Protein AF-A0A9X5XAF1-F1 (afdb_monomer)

Structure (mmCIF, N/CA/C/O backbone):
data_AF-A0A9X5XAF1-F1
#
_entry.id   AF-A0A9X5XAF1-F1
#
loop_
_atom_site.group_PDB
_atom_site.id
_atom_site.type_symbol
_atom_site.label_atom_id
_atom_site.label_alt_id
_atom_site.label_comp_id
_atom_site.label_asym_id
_atom_site.label_entity_id
_atom_site.label_seq_id
_atom_site.pdbx_PDB_ins_code
_atom_site.Cartn_x
_atom_site.Cartn_y
_atom_site.Cartn_z
_atom_site.occupancy
_atom_site.B_iso_or_equiv
_atom_site.auth_seq_id
_atom_site.auth_comp_id
_atom_site.auth_asym_id
_atom_site.auth_atom_id
_atom_site.pdbx_PDB_model_num
ATOM 1 N N . LEU A 1 1 ? 11.534 -0.651 24.940 1.00 58.69 1 LEU A N 1
ATOM 2 C CA . LEU A 1 1 ? 11.399 -0.506 23.472 1.00 58.69 1 LEU A CA 1
ATOM 3 C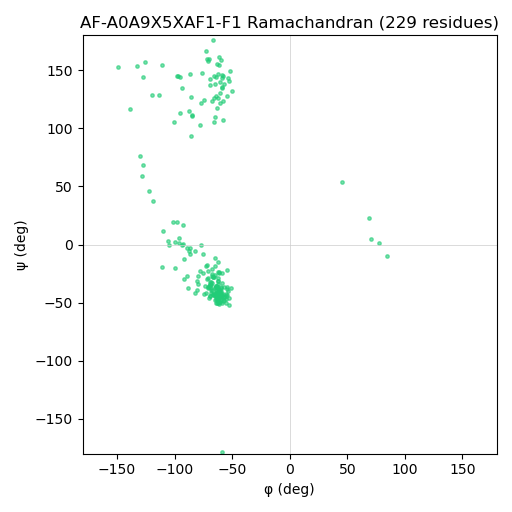 C . LEU A 1 1 ? 12.798 -0.331 22.899 1.00 58.69 1 LEU A C 1
ATOM 5 O O . LEU A 1 1 ? 13.450 0.646 23.244 1.00 58.69 1 LEU A O 1
ATOM 9 N N . LEU A 1 2 ? 13.297 -1.326 22.160 1.00 72.56 2 LEU A N 1
ATOM 10 C CA . LEU A 1 2 ? 14.705 -1.396 21.734 1.00 72.56 2 LEU A CA 1
ATOM 11 C C . LEU A 1 2 ? 15.028 -0.474 20.545 1.00 72.56 2 LEU A C 1
ATOM 13 O O . LEU A 1 2 ? 16.172 -0.055 20.400 1.00 72.56 2 LEU A O 1
ATOM 17 N N . ASP A 1 3 ? 14.034 -0.094 19.738 1.00 80.81 3 ASP A N 1
ATOM 18 C CA . ASP A 1 3 ? 14.229 0.808 18.600 1.00 80.81 3 ASP A CA 1
ATOM 19 C C . ASP A 1 3 ? 13.806 2.252 18.911 1.00 80.81 3 ASP A C 1
ATOM 21 O O . ASP A 1 3 ? 12.622 2.592 18.930 1.00 80.81 3 ASP A O 1
ATOM 25 N N . ARG A 1 4 ? 14.800 3.123 19.103 1.00 86.06 4 ARG A N 1
ATOM 26 C CA . ARG A 1 4 ? 14.624 4.562 19.365 1.00 86.06 4 ARG A CA 1
ATOM 27 C C . ARG A 1 4 ? 14.786 5.426 18.111 1.00 86.06 4 ARG A C 1
ATOM 29 O O . ARG A 1 4 ? 15.065 6.614 18.239 1.00 86.06 4 ARG A O 1
ATOM 36 N N . SER A 1 5 ? 14.664 4.840 16.917 1.00 90.19 5 SER A N 1
ATOM 37 C CA . SER A 1 5 ? 14.803 5.602 15.677 1.00 90.19 5 SER A CA 1
ATOM 38 C C . SER A 1 5 ? 13.764 6.717 15.567 1.00 90.19 5 SER A C 1
ATOM 40 O O . SER A 1 5 ? 12.593 6.533 15.921 1.00 90.19 5 SER A O 1
ATOM 42 N N . THR A 1 6 ? 14.200 7.873 15.070 1.00 91.44 6 THR A N 1
ATOM 43 C CA . THR A 1 6 ? 13.305 8.946 14.621 1.00 91.44 6 THR A CA 1
ATOM 44 C C . THR A 1 6 ? 12.636 8.568 13.296 1.00 91.44 6 THR A C 1
ATOM 46 O O . THR A 1 6 ? 13.076 7.633 12.623 1.00 91.44 6 THR A O 1
ATOM 49 N N . PHE A 1 7 ? 11.599 9.310 12.898 1.00 91.31 7 PHE A N 1
ATOM 50 C CA . PHE A 1 7 ? 10.921 9.129 11.609 1.00 91.31 7 PHE A CA 1
ATOM 51 C C . PHE A 1 7 ? 11.906 9.149 10.427 1.00 91.31 7 PHE A C 1
ATOM 53 O O . PHE A 1 7 ? 11.991 8.179 9.678 1.00 91.31 7 PHE A O 1
ATOM 60 N N . THR A 1 8 ? 12.744 10.185 10.337 1.00 91.56 8 THR A N 1
ATOM 61 C CA . THR A 1 8 ? 13.798 10.317 9.316 1.00 91.56 8 THR A CA 1
ATOM 62 C C . THR A 1 8 ? 14.782 9.147 9.327 1.00 91.56 8 THR A C 1
ATOM 64 O O . THR A 1 8 ? 15.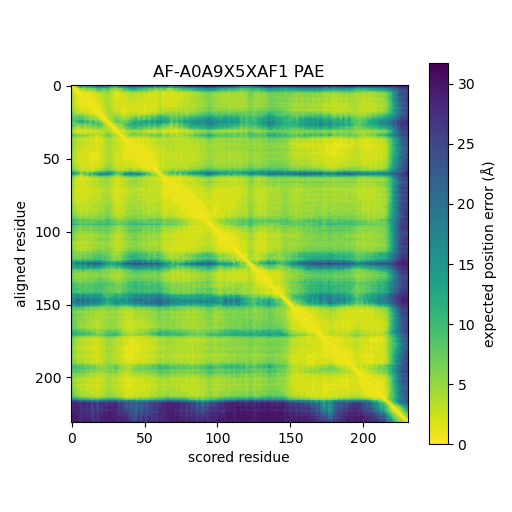096 8.584 8.281 1.00 91.56 8 THR A O 1
ATOM 67 N N . GLN A 1 9 ? 15.254 8.728 10.507 1.00 91.81 9 GLN A N 1
ATOM 68 C CA . GLN A 1 9 ? 16.164 7.582 10.613 1.00 91.81 9 GLN A CA 1
ATOM 69 C C . GLN A 1 9 ? 15.497 6.283 10.150 1.00 91.81 9 GLN A C 1
ATOM 71 O O . GLN A 1 9 ? 16.156 5.434 9.551 1.00 91.81 9 GLN A O 1
ATOM 76 N N . ASN A 1 10 ? 14.205 6.107 10.430 1.00 92.38 10 ASN A N 1
ATOM 77 C CA . ASN A 1 10 ? 13.448 4.949 9.978 1.00 92.38 10 ASN A CA 1
ATOM 78 C C . ASN A 1 10 ? 13.241 4.968 8.458 1.00 92.38 10 ASN A C 1
ATOM 80 O O . ASN A 1 10 ? 13.530 3.955 7.828 1.00 92.38 10 ASN A O 1
ATOM 84 N N . LEU A 1 11 ? 12.873 6.108 7.863 1.00 90.94 11 LEU A N 1
ATOM 85 C CA . LEU A 1 11 ? 12.793 6.257 6.405 1.00 90.94 11 LEU A CA 1
ATOM 86 C C . LEU A 1 11 ? 14.125 5.948 5.718 1.00 90.94 11 LEU A C 1
ATOM 88 O O . LEU A 1 11 ? 14.150 5.167 4.772 1.00 90.94 11 LEU A O 1
ATOM 92 N N . GLY A 1 12 ? 15.245 6.454 6.243 1.00 92.00 12 GLY A N 1
ATOM 93 C CA . GLY A 1 12 ? 16.573 6.119 5.721 1.00 92.00 12 GLY A CA 1
ATOM 94 C C . GLY A 1 12 ? 16.883 4.617 5.795 1.00 92.00 12 GLY A C 1
ATOM 95 O O . GLY A 1 12 ? 17.450 4.048 4.863 1.00 92.00 12 GLY A O 1
ATOM 96 N N . ARG A 1 13 ? 16.458 3.926 6.864 1.00 91.88 13 ARG A N 1
ATOM 97 C CA . ARG A 1 13 ? 16.586 2.458 6.968 1.00 91.88 13 ARG A CA 1
ATOM 98 C C . ARG A 1 13 ? 15.684 1.719 5.978 1.00 91.88 13 ARG A C 1
ATOM 100 O O . ARG A 1 13 ? 16.100 0.686 5.460 1.00 91.88 13 ARG A O 1
ATOM 107 N N . VAL A 1 14 ? 14.473 2.217 5.731 1.00 91.88 14 VAL A N 1
ATOM 108 C CA . VAL A 1 14 ? 13.554 1.662 4.728 1.00 91.88 14 VAL A CA 1
ATOM 109 C C . VAL A 1 14 ? 14.145 1.828 3.332 1.00 91.88 14 VAL A C 1
ATOM 111 O O . VAL A 1 14 ? 14.249 0.842 2.608 1.00 91.88 14 VAL A O 1
ATOM 114 N N . ALA A 1 15 ? 14.642 3.023 3.001 1.00 93.44 15 ALA A N 1
ATOM 115 C CA . ALA A 1 15 ? 15.358 3.290 1.758 1.00 93.44 15 ALA A CA 1
ATOM 116 C C . ALA A 1 15 ? 16.546 2.335 1.592 1.00 93.44 15 ALA A C 1
ATOM 118 O O . ALA A 1 15 ? 16.698 1.712 0.547 1.00 93.44 15 ALA A O 1
ATOM 119 N N . ALA A 1 16 ? 17.357 2.142 2.638 1.00 93.19 16 ALA A N 1
ATOM 120 C CA . ALA A 1 16 ? 18.504 1.233 2.621 1.00 93.19 16 ALA A CA 1
ATOM 121 C C . ALA A 1 16 ? 18.129 -0.243 2.374 1.00 93.19 16 ALA A C 1
ATOM 123 O O . ALA A 1 16 ? 18.954 -0.996 1.865 1.00 93.19 16 ALA A O 1
ATOM 124 N N . ARG A 1 17 ? 16.897 -0.658 2.691 1.00 93.06 17 ARG A N 1
ATOM 125 C CA . ARG A 1 17 ? 16.425 -2.050 2.589 1.00 93.06 17 ARG A CA 1
ATOM 126 C C . ARG A 1 17 ? 15.400 -2.272 1.479 1.00 93.06 17 ARG A C 1
ATOM 128 O O . ARG A 1 17 ? 14.762 -3.317 1.461 1.00 93.06 17 ARG A O 1
ATOM 135 N N . ILE A 1 18 ? 15.215 -1.309 0.583 1.00 93.81 18 ILE A N 1
ATOM 136 C CA . ILE A 1 18 ? 14.139 -1.326 -0.416 1.00 93.81 18 ILE A CA 1
ATOM 137 C C . ILE A 1 18 ? 14.215 -2.521 -1.389 1.00 93.81 18 ILE A C 1
ATOM 139 O O . ILE A 1 18 ? 13.195 -2.942 -1.924 1.00 93.81 18 ILE A O 1
ATOM 143 N N . ASP A 1 19 ? 15.400 -3.103 -1.566 1.00 93.62 19 ASP A N 1
ATOM 144 C CA . ASP A 1 19 ? 15.716 -4.293 -2.369 1.00 93.62 19 ASP A CA 1
ATOM 145 C C . ASP A 1 19 ? 15.963 -5.562 -1.539 1.00 93.62 19 ASP A C 1
ATOM 147 O O . ASP A 1 19 ? 16.235 -6.629 -2.089 1.00 93.62 19 ASP A O 1
ATOM 151 N N . ALA A 1 20 ? 15.877 -5.471 -0.212 1.00 90.69 20 ALA A N 1
ATOM 152 C CA . ALA A 1 20 ? 15.976 -6.642 0.645 1.00 90.69 20 ALA A CA 1
ATOM 153 C C . ALA A 1 20 ? 14.719 -7.522 0.498 1.00 90.69 20 ALA A C 1
ATOM 155 O O . ALA A 1 20 ? 13.645 -7.021 0.153 1.00 90.69 20 ALA A O 1
ATOM 156 N N . PRO A 1 21 ? 14.790 -8.819 0.837 1.00 83.50 21 PRO A N 1
ATOM 157 C CA . PRO A 1 21 ? 13.592 -9.641 0.958 1.00 83.50 21 PRO A CA 1
ATOM 158 C C . PRO A 1 21 ? 12.540 -8.993 1.883 1.00 83.50 21 PRO A C 1
ATOM 160 O O . PRO A 1 21 ? 12.901 -8.259 2.819 1.00 83.50 21 PRO A O 1
ATOM 163 N N . PRO A 1 22 ? 11.237 -9.236 1.642 1.00 76.38 22 PRO A N 1
ATOM 164 C CA . PRO A 1 22 ? 10.196 -8.802 2.563 1.00 76.38 22 PRO A CA 1
ATOM 165 C C . PRO A 1 22 ? 10.420 -9.431 3.948 1.00 76.38 22 PRO A C 1
ATOM 167 O O . PRO A 1 22 ? 10.920 -10.558 4.031 1.00 76.38 22 PRO A O 1
ATOM 170 N N . PRO A 1 23 ? 10.092 -8.711 5.037 1.00 74.25 23 PRO A N 1
ATOM 171 C CA . PRO A 1 23 ? 10.180 -9.280 6.374 1.00 74.25 23 PRO A CA 1
ATOM 172 C C . PRO A 1 23 ? 9.230 -10.486 6.514 1.00 74.25 23 PRO A C 1
ATOM 174 O O . PRO A 1 23 ? 8.221 -10.554 5.801 1.00 74.25 23 PRO A O 1
ATOM 177 N N . PRO A 1 24 ? 9.527 -11.434 7.419 1.00 75.06 24 PRO A N 1
ATOM 178 C CA . PRO A 1 24 ? 8.612 -12.521 7.754 1.00 75.06 24 PRO A CA 1
ATOM 179 C C . PRO A 1 24 ? 7.227 -11.997 8.160 1.00 75.06 24 PRO A C 1
ATOM 181 O O . PRO A 1 24 ? 7.107 -10.971 8.825 1.00 75.06 24 PRO A O 1
ATOM 184 N N . VAL A 1 25 ? 6.168 -12.711 7.770 1.00 69.56 25 VAL A N 1
ATOM 185 C CA . VAL A 1 25 ? 4.765 -12.301 8.003 1.00 69.56 25 VAL A CA 1
ATOM 186 C C . VAL A 1 25 ? 4.409 -12.257 9.495 1.00 69.56 25 VAL A C 1
ATOM 188 O O . VAL A 1 25 ? 3.502 -11.537 9.907 1.00 69.56 25 VAL A O 1
ATOM 191 N N . ASP A 1 26 ? 5.107 -13.044 10.305 1.00 70.75 26 ASP A N 1
ATOM 192 C CA . ASP A 1 26 ? 4.954 -13.151 11.751 1.00 70.75 26 ASP A CA 1
ATOM 193 C C . ASP A 1 26 ? 5.797 -12.132 12.534 1.00 70.75 26 ASP A C 1
ATOM 195 O O . ASP A 1 26 ? 5.640 -12.025 13.753 1.00 70.75 26 ASP A O 1
ATOM 199 N N . GLU A 1 27 ? 6.645 -11.350 11.858 1.00 71.56 27 GLU A N 1
ATOM 200 C CA . GLU A 1 27 ? 7.424 -10.295 12.495 1.00 71.56 27 GLU A CA 1
ATOM 201 C C . GLU A 1 27 ? 6.617 -8.982 12.540 1.00 71.56 27 GLU A C 1
ATOM 203 O O . GLU A 1 27 ? 6.304 -8.399 11.499 1.00 71.56 27 GLU A O 1
ATOM 208 N N . PRO A 1 28 ? 6.254 -8.478 13.734 1.00 69.81 28 PRO A N 1
ATOM 209 C CA . PRO A 1 28 ? 5.543 -7.212 13.846 1.00 69.81 28 PRO A CA 1
ATOM 210 C C . PRO A 1 28 ? 6.433 -6.036 13.419 1.00 69.81 28 PRO A C 1
ATOM 212 O O . PRO A 1 28 ? 7.495 -5.798 13.997 1.00 69.81 28 PRO A O 1
ATOM 215 N N . ASP A 1 29 ? 5.963 -5.250 12.446 1.00 76.69 29 ASP A N 1
ATOM 216 C CA . ASP A 1 29 ? 6.634 -4.020 12.024 1.00 76.69 29 ASP A CA 1
ATOM 217 C C . ASP A 1 29 ? 6.351 -2.881 13.016 1.00 76.69 29 ASP A C 1
ATOM 219 O O . ASP A 1 29 ? 5.277 -2.274 13.044 1.00 76.69 29 ASP A O 1
ATOM 223 N N . PHE A 1 30 ? 7.344 -2.591 13.855 1.00 80.69 30 PHE A N 1
ATOM 224 C CA . PHE A 1 30 ? 7.326 -1.456 14.778 1.00 80.69 30 PHE A CA 1
ATOM 225 C C . PHE A 1 30 ? 7.986 -0.201 14.190 1.00 80.69 30 PHE A C 1
ATOM 227 O O . PHE A 1 30 ? 8.370 0.691 14.951 1.00 80.69 30 PHE A O 1
ATOM 234 N N . GLY A 1 31 ? 8.179 -0.136 12.871 1.00 87.44 31 GLY A N 1
ATOM 235 C CA . GLY A 1 31 ? 8.689 1.025 12.153 1.00 87.44 31 GLY A CA 1
ATOM 236 C C . GLY A 1 31 ? 7.739 2.222 12.181 1.00 87.44 31 GLY A C 1
ATOM 237 O O . GLY A 1 31 ? 6.643 2.171 12.731 1.00 87.44 31 GLY A O 1
ATOM 238 N N . TRP A 1 32 ? 8.179 3.344 11.615 1.00 91.31 32 TRP A N 1
ATOM 239 C CA . TRP A 1 32 ? 7.319 4.521 11.487 1.00 91.31 32 TRP A CA 1
ATOM 240 C C . TRP A 1 32 ? 6.404 4.414 10.274 1.00 91.31 32 TRP A C 1
ATOM 242 O O . TRP A 1 32 ? 5.222 4.723 10.371 1.00 91.31 32 TRP A O 1
ATOM 252 N N . VAL A 1 33 ? 6.943 3.934 9.157 1.00 88.00 33 VAL A N 1
ATOM 253 C CA . VAL A 1 33 ? 6.191 3.680 7.929 1.00 88.00 33 VAL A CA 1
ATOM 254 C C . VAL A 1 33 ? 6.097 2.183 7.679 1.00 88.00 33 VAL A C 1
ATOM 256 O O . VAL A 1 33 ? 6.984 1.436 8.090 1.00 88.00 33 VAL A O 1
ATOM 259 N N . PHE A 1 34 ? 5.060 1.756 6.955 1.00 80.75 34 PHE A N 1
ATOM 260 C CA . PHE A 1 34 ? 5.076 0.438 6.327 1.00 80.75 34 PHE A CA 1
ATOM 261 C C . PHE A 1 34 ? 6.290 0.385 5.405 1.00 80.75 34 PHE A C 1
ATOM 263 O O . PHE A 1 34 ? 6.438 1.269 4.566 1.00 80.75 34 PHE A O 1
ATOM 270 N N . ALA A 1 35 ? 7.184 -0.582 5.590 1.00 82.19 35 ALA A N 1
ATOM 271 C CA . ALA A 1 35 ? 8.447 -0.626 4.865 1.00 82.19 35 ALA A CA 1
ATOM 272 C C . ALA A 1 35 ? 8.279 -1.324 3.496 1.00 82.19 35 ALA A C 1
ATOM 274 O O . ALA A 1 35 ? 8.417 -2.552 3.451 1.00 82.19 35 ALA A O 1
ATOM 275 N N . PRO A 1 36 ? 8.021 -0.606 2.376 1.00 85.44 36 PRO A N 1
ATOM 276 C CA . PRO A 1 36 ? 7.860 -1.240 1.072 1.00 85.44 36 PRO A CA 1
ATOM 277 C C . PRO A 1 36 ? 9.115 -2.012 0.658 1.00 85.44 36 PRO A C 1
ATOM 279 O O . PRO A 1 36 ? 10.226 -1.749 1.134 1.00 85.44 36 PRO A O 1
ATOM 282 N N . ARG A 1 37 ? 8.925 -2.962 -0.258 1.00 90.88 37 ARG A N 1
ATOM 283 C CA . ARG A 1 37 ? 9.991 -3.631 -1.006 1.00 90.88 37 ARG A CA 1
ATOM 284 C C . ARG A 1 37 ? 9.695 -3.551 -2.487 1.00 90.88 37 ARG A C 1
ATOM 286 O O . ARG A 1 37 ? 8.536 -3.651 -2.891 1.00 90.88 37 ARG A O 1
ATOM 293 N N . MET A 1 38 ? 10.746 -3.397 -3.278 1.00 94.38 38 MET A N 1
ATOM 294 C CA . MET A 1 38 ? 10.642 -3.522 -4.722 1.00 94.38 38 MET A CA 1
ATOM 295 C C . MET A 1 38 ? 10.377 -4.982 -5.086 1.00 94.38 38 MET A C 1
ATOM 297 O O . MET A 1 38 ? 10.913 -5.888 -4.439 1.00 94.38 38 MET A O 1
ATOM 301 N N . PRO A 1 39 ? 9.546 -5.237 -6.108 1.00 94.31 39 PRO A N 1
ATOM 302 C CA . PRO A 1 39 ? 9.369 -6.588 -6.601 1.00 94.31 39 PRO A CA 1
ATOM 303 C C . PRO A 1 39 ? 10.681 -7.133 -7.172 1.00 94.31 39 PRO A C 1
ATOM 305 O O . PRO A 1 39 ? 11.515 -6.380 -7.669 1.00 94.31 39 PRO A O 1
ATOM 308 N N . ALA A 1 40 ? 10.828 -8.458 -7.186 1.00 93.69 40 ALA A N 1
ATOM 309 C CA . ALA A 1 40 ? 12.029 -9.124 -7.698 1.00 93.69 40 ALA A CA 1
ATOM 310 C C . ALA A 1 40 ? 12.303 -8.872 -9.197 1.00 93.69 40 ALA A C 1
ATOM 312 O O . ALA A 1 40 ? 13.398 -9.150 -9.670 1.00 93.69 40 ALA A O 1
ATOM 313 N N . TRP A 1 41 ? 11.317 -8.363 -9.942 1.00 96.00 41 TRP A N 1
ATOM 314 C CA . TRP A 1 41 ? 11.451 -7.960 -11.344 1.00 96.00 41 TRP A CA 1
ATOM 315 C C . TRP A 1 41 ? 11.718 -6.462 -11.527 1.00 96.00 41 TRP A C 1
ATOM 317 O O . TRP A 1 41 ? 11.719 -5.993 -12.659 1.00 96.00 41 TRP A O 1
ATOM 327 N N . ALA A 1 42 ? 11.910 -5.686 -10.459 1.00 97.38 42 ALA A N 1
ATOM 328 C CA . ALA A 1 42 ? 12.379 -4.312 -10.592 1.00 97.38 42 ALA A CA 1
ATOM 329 C C . ALA A 1 42 ? 13.840 -4.296 -11.057 1.00 97.38 42 ALA A C 1
ATOM 331 O O . ALA A 1 42 ? 14.670 -5.057 -10.556 1.00 97.38 42 ALA A O 1
ATOM 332 N N . THR A 1 43 ? 14.171 -3.411 -11.994 1.00 97.69 43 THR A N 1
ATOM 333 C CA . THR A 1 43 ? 15.564 -3.233 -12.420 1.00 97.69 43 THR A CA 1
ATOM 334 C C . THR A 1 43 ? 16.390 -2.530 -11.336 1.00 97.69 43 THR A C 1
ATOM 336 O O . THR A 1 43 ? 15.834 -1.821 -10.489 1.00 97.69 43 THR A O 1
ATOM 339 N N . PRO A 1 44 ? 17.731 -2.651 -11.370 1.00 97.25 44 PRO A N 1
ATOM 340 C CA . PRO A 1 44 ? 18.607 -1.890 -10.480 1.00 97.25 44 PRO A CA 1
ATOM 341 C C . PRO A 1 44 ? 18.376 -0.373 -10.550 1.00 97.25 44 PRO A C 1
ATOM 343 O O . PRO A 1 44 ? 18.409 0.292 -9.517 1.00 97.25 44 PRO A O 1
ATOM 346 N N . ASP A 1 45 ? 18.077 0.160 -11.738 1.00 96.75 45 ASP A N 1
ATOM 347 C CA . ASP A 1 45 ? 17.804 1.587 -11.935 1.00 96.75 45 ASP A CA 1
ATOM 348 C C . ASP A 1 45 ? 16.488 2.008 -11.262 1.00 96.75 45 ASP A C 1
ATOM 350 O O . ASP A 1 45 ? 16.446 3.034 -10.582 1.00 96.75 45 ASP A O 1
ATOM 354 N N . ALA A 1 46 ? 15.430 1.192 -11.357 1.00 97.06 46 ALA A N 1
ATOM 355 C CA . ALA A 1 46 ? 14.176 1.444 -10.642 1.00 97.06 46 ALA A CA 1
ATOM 356 C C . ALA A 1 46 ? 14.361 1.391 -9.121 1.00 97.06 46 ALA A C 1
ATOM 358 O O . ALA A 1 46 ? 13.852 2.246 -8.395 1.00 97.06 46 ALA A O 1
ATOM 359 N N . VAL A 1 47 ? 15.119 0.406 -8.630 1.00 97.12 47 VAL A N 1
ATOM 360 C CA . VAL A 1 47 ? 15.478 0.292 -7.211 1.00 97.12 47 VAL A CA 1
ATOM 361 C C . VAL A 1 47 ? 16.245 1.533 -6.749 1.00 97.12 47 VAL A C 1
ATOM 363 O O . VAL A 1 47 ? 15.926 2.091 -5.698 1.00 97.12 47 VAL A O 1
ATOM 366 N N . ALA A 1 48 ? 17.236 1.985 -7.522 1.00 97.00 48 ALA A N 1
ATOM 367 C CA . ALA A 1 48 ? 18.018 3.177 -7.213 1.00 97.00 48 ALA A CA 1
ATOM 368 C C . ALA A 1 48 ? 17.151 4.445 -7.206 1.00 97.00 48 ALA A C 1
ATOM 370 O O . ALA A 1 48 ? 17.273 5.251 -6.285 1.00 97.00 48 ALA A O 1
ATOM 371 N N . ALA A 1 49 ? 16.232 4.588 -8.165 1.00 96.19 49 ALA A N 1
ATOM 372 C CA . ALA A 1 49 ? 15.305 5.715 -8.233 1.00 96.19 49 ALA A CA 1
ATOM 373 C C . ALA A 1 49 ? 14.375 5.771 -7.011 1.00 96.19 49 ALA A C 1
ATOM 375 O O . ALA A 1 49 ? 14.265 6.809 -6.361 1.00 96.19 49 ALA A O 1
ATOM 376 N N . VAL A 1 50 ? 13.753 4.648 -6.633 1.00 94.62 50 VAL A N 1
ATOM 377 C CA . VAL A 1 50 ? 12.890 4.592 -5.439 1.00 94.62 50 VAL A CA 1
ATOM 378 C C . VAL A 1 50 ? 13.699 4.828 -4.162 1.00 94.62 50 VAL A C 1
ATOM 380 O O . VAL A 1 50 ? 13.237 5.519 -3.254 1.00 94.62 50 VAL A O 1
ATOM 383 N N . ARG A 1 51 ? 14.930 4.308 -4.088 1.00 95.56 51 ARG A N 1
ATOM 384 C CA . ARG A 1 51 ? 15.841 4.562 -2.966 1.00 95.56 51 ARG A CA 1
ATOM 385 C C . ARG A 1 51 ? 16.172 6.046 -2.826 1.00 95.56 51 ARG A C 1
ATOM 387 O O . ARG A 1 51 ? 16.167 6.542 -1.700 1.00 95.56 51 ARG A O 1
ATOM 394 N N . ALA A 1 52 ? 16.444 6.733 -3.935 1.00 94.31 52 ALA A N 1
ATOM 395 C CA . ALA A 1 52 ? 16.688 8.172 -3.949 1.00 94.31 52 ALA A CA 1
ATOM 396 C C . ALA A 1 52 ? 15.450 8.929 -3.451 1.00 94.31 52 ALA A C 1
ATOM 398 O O . ALA A 1 52 ? 15.552 9.628 -2.453 1.00 94.31 52 ALA A O 1
ATOM 399 N N . LEU A 1 53 ? 14.264 8.652 -4.007 1.00 92.81 53 LEU A N 1
ATOM 400 C CA . LEU A 1 53 ? 13.007 9.283 -3.577 1.00 92.81 53 LEU A CA 1
ATOM 401 C C . LEU A 1 53 ? 12.722 9.105 -2.078 1.00 92.81 53 LEU A C 1
ATOM 403 O O . LEU A 1 53 ? 12.303 10.045 -1.410 1.00 92.81 53 LEU A O 1
ATOM 407 N N . LEU A 1 54 ? 12.954 7.910 -1.526 1.00 90.81 54 LEU A N 1
ATOM 408 C CA . LEU A 1 54 ? 12.788 7.664 -0.090 1.00 90.81 54 LEU A CA 1
ATOM 409 C C . LEU A 1 54 ? 13.844 8.388 0.756 1.00 90.81 54 LEU A C 1
ATOM 411 O O . LEU A 1 54 ? 13.550 8.797 1.878 1.00 90.81 54 LEU A O 1
ATOM 415 N N . THR A 1 55 ? 15.066 8.526 0.239 1.00 92.00 55 THR A N 1
ATOM 416 C CA . THR A 1 55 ? 16.151 9.254 0.912 1.00 92.00 55 THR A CA 1
ATOM 417 C C . THR A 1 55 ? 15.860 10.752 0.926 1.00 92.00 55 THR A C 1
ATOM 419 O O . THR A 1 55 ? 15.925 11.360 1.992 1.00 92.00 55 THR A O 1
ATOM 422 N N . ASP A 1 56 ? 15.437 11.305 -0.208 1.00 91.69 56 ASP A N 1
ATOM 423 C CA . ASP A 1 56 ? 15.048 12.707 -0.357 1.00 91.69 56 ASP A CA 1
ATOM 424 C C . ASP A 1 56 ? 13.830 13.020 0.522 1.00 91.69 56 ASP A C 1
ATOM 426 O O . ASP A 1 56 ? 13.820 13.995 1.270 1.00 91.69 56 ASP A O 1
ATOM 430 N N . ALA A 1 57 ? 12.831 12.130 0.552 1.00 88.75 57 ALA A N 1
ATOM 431 C CA . ALA A 1 57 ? 11.687 12.259 1.452 1.00 88.75 57 ALA A CA 1
ATOM 432 C C . ALA A 1 57 ? 12.090 12.209 2.936 1.00 88.75 57 ALA A C 1
ATOM 434 O O . ALA A 1 57 ? 11.455 12.859 3.766 1.00 88.75 57 ALA A O 1
ATOM 435 N N . ALA A 1 58 ? 13.142 11.468 3.296 1.00 87.31 58 ALA A N 1
ATOM 436 C CA . ALA A 1 58 ? 13.646 11.445 4.666 1.00 87.31 58 ALA A CA 1
ATOM 437 C C . ALA A 1 58 ? 14.293 12.782 5.068 1.00 87.31 58 ALA A C 1
ATOM 439 O O . ALA A 1 58 ? 14.233 13.150 6.246 1.00 87.31 58 ALA A O 1
ATOM 440 N N . THR A 1 59 ? 14.908 13.490 4.114 1.00 86.38 59 THR A N 1
ATOM 441 C CA . THR A 1 59 ? 15.587 14.774 4.337 1.00 86.38 59 THR A CA 1
ATOM 442 C C . THR A 1 59 ? 14.670 15.987 4.197 1.00 86.38 59 THR A C 1
ATOM 444 O O . THR A 1 59 ? 14.815 16.936 4.963 1.00 86.38 59 THR A O 1
ATOM 447 N N . GLU A 1 60 ? 13.738 15.961 3.246 1.00 85.62 60 GLU A N 1
ATOM 448 C CA . GLU A 1 60 ? 12.922 17.113 2.830 1.00 85.62 60 GLU A CA 1
ATOM 449 C C . GLU A 1 60 ? 11.444 16.987 3.217 1.00 85.62 60 GLU A C 1
ATOM 451 O O . GLU A 1 60 ? 10.714 17.979 3.238 1.00 85.62 60 GLU A O 1
ATOM 456 N N . GLY A 1 61 ? 10.979 15.766 3.491 1.00 74.88 61 GLY A N 1
ATOM 457 C CA . GLY A 1 61 ? 9.566 15.482 3.697 1.00 74.88 61 GLY A CA 1
ATOM 458 C C . GLY A 1 61 ? 9.008 16.065 4.998 1.00 74.88 61 GLY A C 1
ATOM 459 O O . GLY A 1 61 ? 9.751 16.325 5.953 1.00 74.88 61 GLY A O 1
ATOM 460 N N . PRO A 1 62 ? 7.675 16.237 5.084 1.00 76.12 62 PRO A N 1
ATOM 461 C CA . PRO A 1 62 ? 7.040 16.548 6.353 1.00 76.12 62 PRO A CA 1
ATOM 462 C C . PRO A 1 62 ? 7.377 15.444 7.364 1.00 76.12 62 PRO A C 1
ATOM 464 O O . PRO A 1 62 ? 7.387 14.256 7.037 1.00 76.12 62 PRO A O 1
ATOM 467 N N . GLY A 1 63 ? 7.671 15.850 8.601 1.00 87.94 63 GLY A N 1
ATOM 468 C CA . GLY A 1 63 ? 7.873 14.923 9.711 1.00 87.94 63 GLY A CA 1
ATOM 469 C C . GLY A 1 63 ? 6.638 14.046 9.974 1.00 87.94 63 GLY A C 1
ATOM 470 O O . GLY A 1 63 ? 5.620 14.145 9.283 1.00 87.94 63 GLY A O 1
ATOM 471 N N . PRO A 1 64 ? 6.684 13.177 10.992 1.00 93.31 64 PRO A N 1
ATOM 472 C CA . PRO A 1 64 ? 5.569 12.285 11.260 1.00 93.31 64 PRO A CA 1
ATOM 473 C C . PRO A 1 64 ? 4.303 13.080 11.616 1.00 93.31 64 PRO A C 1
ATOM 475 O O . PRO A 1 64 ? 4.369 14.112 12.278 1.00 93.31 64 PRO A O 1
ATOM 478 N N . LEU A 1 65 ? 3.140 12.549 11.228 1.00 93.00 65 LEU A N 1
ATOM 479 C CA . LEU A 1 65 ? 1.815 13.085 11.587 1.00 93.00 65 LEU A CA 1
ATOM 480 C C . LEU A 1 65 ? 1.584 13.250 13.107 1.00 93.00 65 LEU A C 1
ATOM 482 O O . LEU A 1 65 ? 0.717 14.018 13.507 1.00 93.00 65 LEU A O 1
ATOM 486 N N . ASP A 1 66 ? 2.333 12.530 13.946 1.00 93.19 66 ASP A N 1
ATOM 487 C CA . ASP A 1 66 ? 2.360 12.681 15.406 1.00 93.19 66 ASP A CA 1
ATOM 488 C C . ASP A 1 66 ? 3.769 12.321 15.917 1.00 93.19 66 ASP A C 1
ATOM 490 O O . ASP A 1 66 ? 4.481 11.529 15.296 1.00 93.19 66 ASP A O 1
ATOM 494 N N . ALA A 1 67 ? 4.190 12.891 17.047 1.00 91.44 67 ALA A N 1
ATOM 495 C CA . ALA A 1 67 ? 5.474 12.575 17.673 1.00 91.44 67 ALA A CA 1
ATOM 496 C C . ALA A 1 67 ? 5.507 11.169 18.305 1.00 91.44 67 ALA A C 1
ATOM 498 O O . ALA A 1 67 ? 6.584 10.603 18.496 1.00 91.44 67 ALA A O 1
ATOM 499 N N . ASP A 1 68 ? 4.347 10.602 18.641 1.00 89.75 68 ASP A N 1
ATOM 500 C CA . ASP A 1 68 ? 4.207 9.212 19.053 1.00 89.75 68 ASP A CA 1
ATOM 501 C C . ASP A 1 68 ? 4.061 8.295 17.831 1.00 89.75 68 ASP A C 1
ATOM 503 O O . ASP A 1 68 ? 3.187 8.475 16.982 1.00 89.75 68 ASP A O 1
ATOM 507 N N . ARG A 1 69 ? 4.903 7.259 17.765 1.00 89.38 69 ARG A N 1
ATOM 508 C CA . ARG A 1 69 ? 4.964 6.337 16.623 1.00 89.38 69 ARG A CA 1
ATOM 509 C C . ARG A 1 69 ? 3.645 5.600 16.388 1.00 89.38 69 ARG A C 1
ATOM 511 O O . ARG A 1 69 ? 3.230 5.454 15.243 1.00 89.38 69 ARG A O 1
ATOM 518 N N . ALA A 1 70 ? 2.975 5.155 17.450 1.00 87.31 70 ALA A N 1
ATOM 519 C CA . ALA A 1 70 ? 1.731 4.404 17.311 1.00 87.31 70 ALA A CA 1
ATOM 520 C C . ALA A 1 70 ? 0.582 5.305 16.838 1.00 87.31 70 ALA A C 1
ATOM 522 O O . ALA A 1 70 ? -0.237 4.890 16.017 1.00 87.31 70 ALA A O 1
ATOM 523 N N . ARG A 1 71 ? 0.530 6.558 17.311 1.00 89.94 71 ARG A N 1
ATOM 524 C CA . ARG A 1 71 ? -0.417 7.557 16.794 1.00 89.94 71 ARG A CA 1
ATOM 525 C C . ARG A 1 71 ? -0.129 7.921 15.346 1.00 89.94 71 ARG A C 1
ATOM 527 O O . ARG A 1 71 ? -1.065 7.952 14.555 1.00 89.94 71 ARG A O 1
ATOM 534 N N . HIS A 1 72 ? 1.138 8.115 14.983 1.00 93.06 72 HIS A N 1
ATOM 535 C CA . HIS A 1 72 ? 1.528 8.339 13.595 1.00 93.06 72 HIS A CA 1
ATOM 536 C C . HIS A 1 72 ? 1.034 7.207 12.683 1.00 93.06 72 HIS A C 1
ATOM 538 O O . HIS A 1 72 ? 0.368 7.485 11.689 1.00 93.06 72 HIS A O 1
ATOM 544 N N . GLN A 1 73 ? 1.284 5.943 13.046 1.00 90.19 73 GLN A N 1
ATOM 545 C CA . GLN A 1 73 ? 0.818 4.780 12.281 1.00 90.19 73 GLN A CA 1
ATOM 546 C C . GLN A 1 73 ? -0.714 4.738 12.157 1.00 90.19 73 GLN A C 1
ATOM 548 O O . GLN A 1 73 ? -1.239 4.449 11.079 1.00 90.19 73 GLN A O 1
ATOM 553 N N . ALA A 1 74 ? -1.442 5.051 13.235 1.00 91.00 74 ALA A N 1
ATOM 554 C CA . ALA A 1 74 ? -2.902 5.111 13.209 1.00 91.00 74 ALA A CA 1
ATOM 555 C C . ALA A 1 74 ? -3.412 6.208 12.258 1.00 91.00 74 ALA A C 1
ATOM 557 O O . ALA A 1 74 ? -4.269 5.935 11.421 1.00 91.00 74 ALA A O 1
ATOM 558 N N . LEU A 1 75 ? -2.855 7.420 12.339 1.00 93.19 75 LEU A N 1
ATOM 559 C CA . LEU A 1 75 ? -3.216 8.538 11.462 1.00 93.19 75 LEU A CA 1
ATOM 560 C C . LEU A 1 75 ? -2.857 8.256 9.999 1.00 93.19 75 LEU A C 1
ATOM 562 O O . LEU A 1 75 ? -3.677 8.486 9.116 1.00 93.19 75 LEU A O 1
ATOM 566 N N . ALA A 1 76 ? -1.673 7.701 9.735 1.00 92.81 76 ALA A N 1
ATOM 567 C CA . ALA A 1 76 ? -1.251 7.325 8.388 1.00 92.81 76 ALA A CA 1
ATOM 568 C C . ALA A 1 76 ? -2.187 6.268 7.779 1.00 92.81 76 ALA A C 1
ATOM 570 O O . ALA A 1 76 ? -2.563 6.377 6.612 1.00 92.81 76 ALA A O 1
ATOM 571 N N . SER A 1 77 ? -2.626 5.294 8.585 1.00 92.50 77 SER A N 1
ATOM 572 C CA . SER A 1 77 ? -3.618 4.299 8.162 1.00 92.50 77 SER A CA 1
ATOM 573 C C . SER A 1 77 ? -4.963 4.953 7.830 1.00 92.50 77 SER A C 1
ATOM 575 O O . SER A 1 77 ? -5.540 4.658 6.793 1.00 92.50 77 SER A O 1
ATOM 577 N N . LEU A 1 78 ? -5.444 5.891 8.653 1.00 94.81 78 LEU A N 1
ATOM 578 C CA . LEU A 1 78 ? -6.694 6.619 8.388 1.00 94.81 78 LEU A CA 1
ATOM 579 C C . LEU A 1 78 ? -6.627 7.444 7.095 1.00 94.81 78 LEU A C 1
ATOM 581 O O . LEU A 1 78 ? -7.571 7.427 6.307 1.00 94.81 78 LEU A O 1
ATOM 585 N N . VAL A 1 79 ? -5.502 8.123 6.845 1.00 93.81 79 VAL A N 1
ATOM 586 C CA . VAL A 1 79 ? -5.273 8.870 5.597 1.00 93.81 79 VAL A CA 1
ATOM 587 C C . VAL A 1 79 ? -5.284 7.932 4.388 1.00 93.81 79 VAL A C 1
ATOM 589 O O . VAL A 1 79 ? -5.913 8.245 3.372 1.00 93.81 79 VAL A O 1
ATOM 592 N N . PHE A 1 80 ? -4.622 6.778 4.492 1.00 93.81 80 PHE A N 1
ATOM 593 C CA . PHE A 1 80 ? -4.602 5.766 3.437 1.00 93.81 80 PHE A CA 1
ATOM 594 C C . PHE A 1 80 ? -6.008 5.224 3.134 1.00 93.81 80 PHE A C 1
ATOM 596 O O . PHE A 1 80 ? -6.435 5.219 1.978 1.00 93.81 80 PHE A O 1
ATOM 603 N N . GLU A 1 81 ? -6.759 4.833 4.163 1.00 95.19 81 GLU A N 1
ATOM 604 C CA . GLU A 1 81 ? -8.116 4.293 4.021 1.00 95.19 81 GLU A CA 1
ATOM 605 C C . GLU A 1 81 ? -9.083 5.348 3.459 1.00 95.19 81 GLU A C 1
ATOM 607 O O . GLU A 1 81 ? -9.821 5.082 2.510 1.00 95.19 81 GLU A O 1
ATOM 612 N N . GLY A 1 82 ? -9.023 6.589 3.955 1.00 95.31 82 GLY A N 1
ATOM 613 C CA . GLY A 1 82 ? -9.838 7.691 3.437 1.00 95.31 82 GLY A CA 1
ATOM 614 C C . GLY A 1 82 ? -9.518 8.038 1.979 1.00 95.31 82 GLY A C 1
ATOM 615 O O . GLY A 1 82 ? -10.413 8.365 1.197 1.00 95.31 82 GLY A O 1
ATOM 616 N N . THR A 1 83 ? -8.249 7.931 1.579 1.00 94.94 83 THR A N 1
ATOM 617 C CA . THR A 1 83 ? -7.838 8.089 0.174 1.00 94.94 83 THR A CA 1
ATOM 618 C C . THR A 1 83 ? -8.384 6.955 -0.688 1.00 94.94 83 THR A C 1
ATOM 620 O O . THR A 1 83 ? -8.925 7.221 -1.760 1.00 94.94 83 THR A O 1
ATOM 623 N N . THR A 1 84 ? -8.320 5.718 -0.197 1.00 94.44 84 THR A N 1
ATOM 624 C CA . THR A 1 84 ? -8.837 4.531 -0.890 1.00 94.44 84 THR A CA 1
ATOM 625 C C . THR A 1 84 ? -10.342 4.643 -1.132 1.00 94.44 84 THR A C 1
ATOM 627 O O . THR A 1 84 ? -10.791 4.510 -2.268 1.00 94.44 84 THR A O 1
ATOM 630 N N . VAL A 1 85 ? -11.128 4.981 -0.104 1.00 95.56 85 VAL A N 1
ATOM 631 C CA . VAL A 1 85 ? -12.585 5.175 -0.233 1.00 95.56 85 VAL A CA 1
ATOM 632 C C . VAL A 1 85 ? -12.910 6.254 -1.265 1.00 95.56 85 VAL A C 1
ATOM 634 O O . VAL A 1 85 ? -13.793 6.071 -2.102 1.00 95.56 85 VAL A O 1
ATOM 637 N N . ARG A 1 86 ? -12.167 7.367 -1.261 1.00 94.81 86 ARG A N 1
ATOM 638 C CA . ARG A 1 86 ? -12.334 8.439 -2.252 1.00 94.81 86 ARG A CA 1
ATOM 639 C C . ARG A 1 86 ? -12.038 7.953 -3.669 1.00 94.81 86 ARG A C 1
ATOM 641 O O . ARG A 1 86 ? -12.831 8.213 -4.563 1.00 94.81 86 ARG A O 1
ATOM 648 N N . GLN A 1 87 ? -10.929 7.242 -3.870 1.00 93.94 87 GLN A N 1
ATOM 649 C CA . GLN A 1 87 ? -10.541 6.703 -5.176 1.00 93.94 87 GLN A CA 1
ATOM 650 C C . GLN A 1 87 ? -11.579 5.718 -5.715 1.00 93.94 87 GLN A C 1
ATOM 652 O O . GLN A 1 87 ? -11.950 5.803 -6.885 1.00 93.94 87 GLN A O 1
ATOM 657 N N . VAL A 1 88 ? -12.088 4.822 -4.865 1.00 94.56 88 VAL A N 1
ATOM 658 C CA . VAL A 1 88 ? -13.117 3.868 -5.283 1.00 94.56 88 VAL A CA 1
ATOM 659 C C . VAL A 1 88 ? -14.427 4.579 -5.612 1.00 94.56 88 VAL A C 1
ATOM 661 O O . VAL A 1 88 ? -15.021 4.291 -6.645 1.00 94.56 88 VAL A O 1
ATOM 664 N N . ASN A 1 89 ? -14.852 5.554 -4.807 1.00 96.06 89 ASN A N 1
ATOM 665 C CA . ASN A 1 89 ? -16.048 6.339 -5.118 1.00 96.06 89 ASN A CA 1
ATOM 666 C C . ASN A 1 89 ? -15.906 7.144 -6.414 1.00 96.06 89 ASN A C 1
ATOM 668 O O . ASN A 1 89 ? -16.861 7.214 -7.181 1.00 96.06 89 ASN A O 1
ATOM 672 N N . THR A 1 90 ? -14.720 7.685 -6.713 1.00 94.69 90 THR A N 1
ATOM 673 C CA . THR A 1 90 ? -14.449 8.297 -8.021 1.00 94.69 90 THR A CA 1
ATOM 674 C C . THR A 1 90 ? -14.613 7.278 -9.150 1.00 94.69 90 THR A C 1
ATOM 676 O O . THR A 1 90 ? -15.267 7.573 -10.144 1.00 94.69 90 THR A O 1
ATOM 679 N N . ALA A 1 91 ? -14.071 6.065 -8.996 1.00 92.06 91 ALA A N 1
ATOM 680 C CA . ALA A 1 91 ? -14.190 5.008 -10.002 1.00 92.06 91 ALA A CA 1
ATOM 681 C C . ALA A 1 91 ? -15.631 4.483 -10.175 1.00 92.06 91 ALA A C 1
ATOM 683 O O . ALA A 1 91 ? -15.987 4.009 -11.251 1.00 92.06 91 ALA A O 1
ATOM 684 N N . LEU A 1 92 ? -16.459 4.565 -9.129 1.00 93.81 92 LEU A N 1
ATOM 685 C CA . LEU A 1 92 ? -17.858 4.129 -9.130 1.00 93.81 92 LEU A CA 1
ATOM 686 C C . LEU A 1 92 ? -18.856 5.246 -9.466 1.00 93.81 92 LEU A C 1
ATOM 688 O O . LEU A 1 92 ? -20.053 4.959 -9.519 1.00 93.81 92 LEU A O 1
ATOM 692 N N . GLY A 1 93 ? -18.402 6.481 -9.708 1.00 94.50 93 GLY A N 1
ATOM 693 C CA . GLY A 1 93 ? -19.261 7.669 -9.813 1.00 94.50 93 GLY A CA 1
ATOM 694 C C . GLY A 1 93 ? -20.442 7.524 -10.780 1.00 94.50 93 GLY A C 1
ATOM 695 O O . GLY A 1 93 ? -21.552 7.941 -10.457 1.00 94.50 93 GLY A O 1
ATOM 696 N N . ASP A 1 94 ? -20.239 6.836 -11.904 1.00 94.81 94 ASP A N 1
ATOM 697 C CA . ASP A 1 94 ? -21.264 6.651 -12.943 1.00 94.81 94 ASP A CA 1
ATOM 698 C C . ASP A 1 94 ? -22.154 5.412 -12.730 1.00 94.81 94 ASP A C 1
ATOM 700 O O . ASP A 1 94 ? -23.082 5.157 -13.496 1.00 94.81 94 ASP A O 1
ATOM 704 N N . THR A 1 95 ? -21.890 4.614 -11.693 1.00 96.19 95 THR A N 1
ATOM 705 C CA . THR A 1 95 ? -22.608 3.352 -11.434 1.00 96.19 95 THR A CA 1
ATOM 706 C C . THR A 1 95 ? -23.818 3.518 -10.513 1.00 96.19 95 THR A C 1
ATOM 708 O O . THR A 1 95 ? -24.608 2.587 -10.363 1.00 96.19 95 THR A O 1
ATOM 711 N N . GLY A 1 96 ? -23.951 4.677 -9.858 1.00 94.00 96 GLY A N 1
ATOM 712 C CA . GLY A 1 96 ? -24.932 4.904 -8.791 1.00 94.00 96 GLY A CA 1
ATOM 713 C C . GLY A 1 96 ? -24.620 4.166 -7.480 1.00 94.00 96 GLY A C 1
ATOM 714 O O . GLY A 1 96 ? -25.420 4.223 -6.548 1.00 94.00 96 GLY A O 1
ATOM 715 N N . ILE A 1 97 ? -23.475 3.478 -7.390 1.00 95.25 97 ILE A N 1
ATOM 716 C CA . ILE A 1 97 ? -22.997 2.804 -6.179 1.00 95.25 97 ILE A CA 1
ATOM 717 C C . ILE A 1 97 ? -22.072 3.751 -5.415 1.00 95.25 97 ILE A C 1
ATOM 719 O O . ILE A 1 97 ? -21.167 4.353 -5.988 1.00 95.25 97 ILE A O 1
ATOM 723 N N . THR A 1 98 ? -22.264 3.839 -4.100 1.00 94.50 98 THR A N 1
ATOM 724 C CA . THR A 1 98 ? -21.365 4.559 -3.193 1.00 94.50 98 THR A CA 1
ATOM 725 C C . THR A 1 98 ? -20.796 3.592 -2.168 1.00 94.50 98 THR A C 1
ATOM 727 O O . THR A 1 98 ? -21.533 2.858 -1.509 1.00 94.50 98 THR A O 1
ATOM 730 N N . TRP A 1 99 ? -19.476 3.595 -2.031 1.00 94.38 99 TRP A N 1
ATOM 731 C CA . TRP A 1 99 ? -18.778 2.923 -0.950 1.00 94.38 99 TRP A CA 1
ATOM 732 C C . TRP A 1 99 ? -18.732 3.852 0.260 1.00 94.38 99 TRP A C 1
ATOM 734 O O . TRP A 1 99 ? -18.025 4.861 0.257 1.00 94.38 99 TRP A O 1
ATOM 744 N N . ASP A 1 100 ? -19.455 3.476 1.311 1.00 94.62 100 ASP A N 1
ATOM 745 C CA . ASP A 1 100 ? -19.399 4.148 2.606 1.00 94.62 100 ASP A CA 1
ATOM 746 C C . ASP A 1 100 ? -18.467 3.414 3.586 1.00 94.62 100 ASP A C 1
ATOM 748 O O . ASP A 1 100 ? -18.372 2.181 3.590 1.00 94.62 100 ASP A O 1
ATOM 752 N N . ALA A 1 101 ? -17.773 4.174 4.428 1.00 95.12 101 ALA A N 1
ATOM 753 C CA . ALA A 1 101 ? -16.845 3.663 5.429 1.00 95.12 101 ALA A CA 1
ATOM 754 C C . ALA A 1 101 ? -17.138 4.286 6.805 1.00 95.12 101 ALA A C 1
ATOM 756 O O . ALA A 1 101 ? -16.367 5.121 7.275 1.00 95.12 101 ALA A O 1
ATOM 757 N N . PRO A 1 102 ? -18.202 3.844 7.508 1.00 94.62 102 PRO A N 1
ATOM 758 C CA . PRO A 1 102 ? -18.649 4.470 8.759 1.00 94.62 102 PRO A CA 1
ATOM 759 C C . PRO A 1 102 ? -17.599 4.507 9.879 1.00 94.62 102 PRO A C 1
ATOM 761 O O . PRO A 1 102 ? -17.657 5.350 10.766 1.00 94.62 102 PRO A O 1
ATOM 764 N N . PHE A 1 103 ? -16.616 3.601 9.858 1.00 92.56 103 PHE A N 1
ATOM 765 C CA . PHE A 1 103 ? -15.512 3.597 10.827 1.00 92.56 103 PHE A CA 1
ATOM 766 C C . PHE A 1 103 ? -14.451 4.680 10.574 1.00 92.56 103 PHE A C 1
ATOM 768 O O . PHE A 1 103 ? -13.568 4.848 11.412 1.00 92.56 103 PHE A O 1
ATOM 775 N N . LEU A 1 104 ? -14.529 5.386 9.442 1.00 94.94 104 LEU A N 1
ATOM 776 C CA . LEU A 1 104 ? -13.715 6.560 9.128 1.00 94.94 104 LEU A CA 1
ATOM 777 C C . LEU A 1 104 ? -14.428 7.880 9.455 1.00 94.94 104 LEU A C 1
ATOM 779 O O . LEU A 1 104 ? -13.854 8.933 9.210 1.00 94.94 104 LEU A O 1
ATOM 783 N N . ASP A 1 105 ? -15.650 7.840 9.998 1.00 95.25 105 ASP A N 1
ATOM 784 C CA . ASP A 1 105 ? -16.323 9.036 10.509 1.00 95.25 105 ASP A CA 1
ATOM 785 C C . ASP A 1 105 ? -15.481 9.697 11.610 1.00 95.25 105 ASP A C 1
ATOM 787 O O . ASP A 1 105 ? -14.985 9.013 12.516 1.00 95.25 105 ASP A O 1
ATOM 791 N N . ASP A 1 106 ? -15.350 11.025 11.552 1.00 95.00 106 ASP A N 1
ATOM 792 C CA . ASP A 1 106 ? -14.506 11.800 12.466 1.00 95.00 106 ASP A CA 1
ATOM 793 C C . ASP A 1 106 ? -14.832 11.504 13.934 1.00 95.00 106 ASP A C 1
ATOM 795 O O . ASP A 1 106 ? -13.929 11.311 14.745 1.00 95.00 106 ASP A O 1
ATOM 799 N N . ARG A 1 107 ? -16.114 11.351 14.290 1.00 96.00 107 ARG A N 1
ATOM 800 C CA . ARG A 1 107 ? -16.525 11.094 15.678 1.00 96.00 107 ARG A CA 1
ATOM 801 C C . ARG A 1 107 ? -16.125 9.697 16.134 1.00 96.00 107 ARG A C 1
ATOM 803 O O . ARG A 1 107 ? -15.788 9.500 17.303 1.00 96.00 107 ARG A O 1
ATOM 810 N N . VAL A 1 108 ? -16.178 8.715 15.233 1.00 94.50 108 VAL A N 1
ATOM 811 C CA . VAL A 1 108 ? -15.742 7.341 15.518 1.00 94.50 108 VAL A CA 1
ATOM 812 C C . VAL A 1 108 ? -14.227 7.300 15.689 1.00 94.50 108 VAL A C 1
ATOM 814 O O . VAL A 1 108 ? -13.728 6.691 16.641 1.00 94.50 108 VAL A O 1
ATOM 817 N N . VAL A 1 109 ? -13.499 7.982 14.806 1.00 93.56 109 VAL A N 1
ATOM 818 C CA . VAL A 1 109 ? -12.041 8.099 14.851 1.00 93.56 109 VAL A CA 1
ATOM 819 C C . VAL A 1 109 ? -11.586 8.803 16.128 1.00 93.56 109 VAL A C 1
ATOM 821 O O . VAL A 1 109 ? -10.754 8.258 16.855 1.00 93.56 109 VAL A O 1
ATOM 824 N N . GLU A 1 110 ? -12.155 9.963 16.452 1.00 94.12 110 GLU A N 1
ATOM 825 C CA . GLU A 1 110 ? -11.852 10.722 17.668 1.00 94.12 110 GLU A CA 1
ATOM 826 C C . GLU A 1 110 ? -12.098 9.885 18.926 1.00 94.12 110 GLU A C 1
ATOM 828 O O . GLU A 1 110 ? -11.218 9.779 19.786 1.00 94.12 110 GLU A O 1
ATOM 833 N N . ALA A 1 111 ? -13.255 9.219 19.011 1.00 93.06 111 ALA A N 1
ATOM 834 C CA . ALA A 1 111 ? -13.574 8.338 20.129 1.00 93.06 111 ALA A CA 1
ATOM 835 C C . ALA A 1 111 ? -12.563 7.188 20.250 1.00 93.06 111 ALA A C 1
ATOM 837 O O . ALA A 1 111 ? -12.094 6.889 21.350 1.00 93.06 111 ALA A O 1
ATOM 838 N N . ALA A 1 112 ? -12.181 6.560 19.134 1.00 91.06 112 ALA A N 1
ATOM 839 C CA . ALA A 1 112 ? -11.193 5.488 19.132 1.00 91.06 112 ALA A CA 1
ATOM 840 C C . ALA A 1 112 ? -9.800 5.988 19.552 1.00 91.06 112 ALA A C 1
ATOM 842 O O . ALA A 1 112 ? -9.135 5.337 20.362 1.00 91.06 112 ALA A O 1
ATOM 843 N N . LEU A 1 113 ? -9.351 7.141 19.054 1.00 90.12 113 LEU A N 1
ATOM 844 C CA . LEU A 1 113 ? -8.036 7.704 19.369 1.00 90.12 113 LEU A CA 1
ATOM 845 C C . LEU A 1 113 ? -7.937 8.227 20.809 1.00 90.12 113 LEU A C 1
ATOM 847 O O . LEU A 1 113 ? -6.856 8.141 21.398 1.00 90.12 113 LEU A O 1
ATOM 851 N N . ALA A 1 114 ? -9.050 8.675 21.399 1.00 91.62 114 ALA A N 1
ATOM 852 C CA . ALA A 1 114 ? -9.131 9.078 22.804 1.00 91.62 114 ALA A CA 1
ATOM 853 C C . ALA A 1 114 ? -8.961 7.902 23.786 1.00 91.62 114 ALA A C 1
ATOM 855 O O . ALA A 1 114 ? -8.598 8.105 24.947 1.00 91.62 114 ALA A O 1
ATOM 856 N N . THR A 1 115 ? -9.186 6.659 23.342 1.00 90.25 115 THR A N 1
ATOM 857 C CA . THR A 1 115 ? -8.955 5.477 24.186 1.00 90.25 115 THR A CA 1
ATOM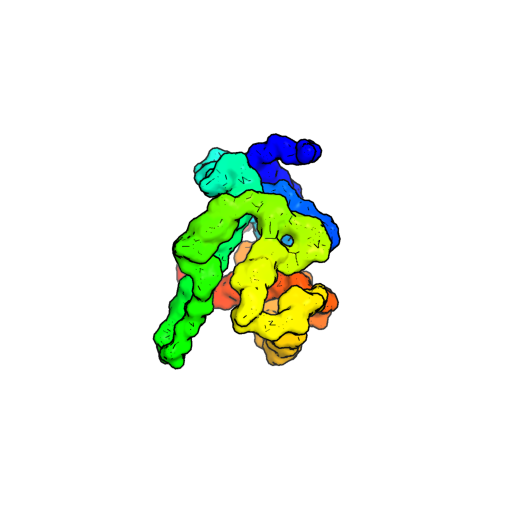 858 C C . THR A 1 115 ? -7.474 5.135 24.311 1.00 90.25 115 THR A C 1
ATOM 860 O O . THR A 1 115 ? -6.664 5.288 23.384 1.00 90.25 115 THR A O 1
ATOM 863 N N . ARG A 1 116 ? -7.096 4.601 25.474 1.00 86.81 116 ARG A N 1
ATOM 864 C CA . ARG A 1 116 ? -5.722 4.159 25.709 1.00 86.81 116 ARG A CA 1
ATOM 865 C C . ARG A 1 116 ? -5.364 2.997 24.779 1.00 86.81 116 ARG A C 1
ATOM 867 O O . ARG A 1 116 ? -6.192 2.140 24.472 1.00 86.81 116 ARG A O 1
ATOM 874 N N . ILE A 1 117 ? -4.114 2.960 24.325 1.00 82.69 117 ILE A N 1
ATOM 875 C CA . ILE A 1 117 ? -3.659 1.942 23.369 1.00 82.69 117 ILE A CA 1
ATOM 876 C C . ILE A 1 117 ? -3.743 0.514 23.930 1.00 82.69 117 ILE A C 1
ATOM 878 O O . ILE A 1 117 ? -4.057 -0.409 23.188 1.00 82.69 117 ILE A O 1
ATOM 882 N N . ASP A 1 118 ? -3.561 0.333 25.240 1.00 82.25 118 ASP A N 1
ATOM 883 C CA . ASP A 1 118 ? -3.702 -0.957 25.932 1.00 82.25 118 ASP A CA 1
ATOM 884 C C . ASP A 1 118 ? -5.149 -1.486 25.924 1.00 82.25 118 ASP A C 1
ATOM 886 O O . ASP A 1 118 ? -5.368 -2.695 25.904 1.00 82.25 118 ASP A O 1
ATOM 890 N N . GLN A 1 119 ? -6.141 -0.596 25.857 1.00 82.12 119 GLN A N 1
ATOM 891 C CA . GLN A 1 119 ? -7.552 -0.956 25.679 1.00 82.12 119 GLN A CA 1
ATOM 892 C C . GLN A 1 119 ? -7.893 -1.284 24.219 1.00 82.12 119 GLN A C 1
ATOM 894 O O . GLN A 1 119 ? -8.804 -2.072 23.958 1.00 82.12 119 GLN A O 1
ATOM 899 N N . ARG A 1 120 ? -7.154 -0.709 23.261 1.00 78.88 120 ARG A N 1
ATOM 900 C CA . ARG A 1 120 ? -7.305 -0.972 21.819 1.00 78.88 120 ARG A CA 1
ATOM 901 C C . ARG A 1 120 ? -6.616 -2.255 21.373 1.00 78.88 120 ARG A C 1
ATOM 903 O O . ARG A 1 120 ? -7.163 -2.980 20.546 1.00 78.88 120 ARG A O 1
ATOM 910 N N . LEU A 1 121 ? -5.437 -2.527 21.923 1.00 72.25 121 LEU A N 1
ATOM 911 C CA . LEU A 1 121 ? -4.522 -3.596 21.523 1.00 72.25 121 LEU A CA 1
ATOM 912 C C . LEU A 1 121 ? -4.228 -4.540 22.698 1.00 72.25 121 LEU A C 1
ATOM 914 O O . LEU A 1 121 ? -3.078 -4.882 22.969 1.00 72.25 121 LEU A O 1
ATOM 918 N N . LEU A 1 122 ? -5.272 -4.958 23.422 1.00 69.81 122 LEU A N 1
ATOM 919 C CA . LEU A 1 122 ? -5.124 -5.946 24.489 1.00 69.81 122 LEU A CA 1
ATOM 920 C C . LEU A 1 122 ? -4.637 -7.279 23.894 1.00 69.81 122 LEU A C 1
ATOM 922 O O . LEU A 1 122 ? -5.336 -7.896 23.085 1.00 69.81 122 LEU A O 1
ATOM 926 N N . GLY A 1 123 ? -3.446 -7.719 24.308 1.00 67.50 123 GLY A N 1
ATOM 927 C CA . GLY A 1 123 ? -2.797 -8.926 23.793 1.00 67.50 123 GLY A CA 1
ATOM 928 C C . GLY A 1 123 ? -3.719 -10.150 23.791 1.00 67.50 123 GLY A C 1
ATOM 929 O O . GLY A 1 123 ? -4.414 -10.430 24.768 1.00 67.50 123 GLY A O 1
ATOM 930 N N . GLY A 1 124 ? -3.746 -10.867 22.665 1.00 68.00 124 GLY A N 1
ATOM 931 C CA . GLY A 1 124 ? -4.539 -12.089 22.490 1.00 68.00 124 GLY A CA 1
ATOM 932 C C . GLY A 1 124 ? -6.038 -11.876 22.252 1.00 68.00 124 GLY A C 1
ATOM 933 O O . GLY A 1 124 ? -6.765 -12.858 22.103 1.00 68.00 124 GLY A O 1
ATOM 934 N N . ARG A 1 125 ? -6.526 -10.629 22.191 1.00 72.94 125 ARG A N 1
ATOM 935 C CA . ARG A 1 125 ? -7.911 -10.326 21.803 1.00 72.94 125 ARG A CA 1
ATOM 936 C C . ARG A 1 125 ? -7.941 -9.578 20.481 1.00 72.94 125 ARG A C 1
ATOM 938 O O . ARG A 1 125 ? -7.291 -8.552 20.316 1.00 72.94 125 ARG A O 1
ATOM 945 N N . PHE A 1 126 ? -8.741 -10.072 19.545 1.00 73.31 126 PHE A N 1
ATOM 946 C CA . PHE A 1 126 ? -8.982 -9.382 18.287 1.00 73.31 126 PHE A CA 1
ATOM 947 C C . PHE A 1 126 ? -9.958 -8.218 18.514 1.00 73.31 126 PHE A C 1
ATOM 949 O O . PHE A 1 126 ? -11.068 -8.429 19.001 1.00 73.31 126 PHE A O 1
ATOM 956 N N . LYS A 1 127 ? -9.528 -6.990 18.190 1.00 81.12 127 LYS A N 1
ATOM 957 C CA . LYS A 1 127 ? -10.321 -5.743 18.269 1.00 81.12 127 LYS A CA 1
ATOM 958 C C . LYS A 1 127 ? -11.120 -5.577 19.587 1.00 81.12 127 LYS A C 1
ATOM 960 O O . LYS A 1 127 ? -12.327 -5.341 19.544 1.00 81.12 127 LYS A O 1
ATOM 965 N N . PRO A 1 128 ? -10.480 -5.666 20.770 1.00 86.31 128 PRO A N 1
ATOM 966 C CA . PRO A 1 128 ? -11.156 -5.716 22.074 1.00 86.31 128 PRO A CA 1
ATOM 967 C C . PRO A 1 128 ? -12.070 -4.517 22.353 1.00 86.31 128 PRO A C 1
ATOM 969 O O . PRO A 1 128 ? -13.143 -4.696 22.938 1.00 86.31 128 PRO A O 1
ATOM 972 N N . LEU A 1 129 ? -11.675 -3.315 21.918 1.00 87.50 129 LEU A N 1
ATOM 973 C CA . LEU A 1 129 ? -12.494 -2.110 22.047 1.00 87.50 129 LEU A CA 1
ATOM 974 C C . LEU A 1 129 ? -13.794 -2.229 21.241 1.00 87.50 129 LEU A C 1
ATOM 976 O O . LEU A 1 129 ? -14.874 -2.052 21.799 1.00 87.50 129 LEU A O 1
ATOM 980 N N . LEU A 1 130 ? -13.698 -2.605 19.961 1.00 88.69 130 LEU A N 1
ATOM 981 C CA . LEU A 1 130 ? -14.861 -2.785 19.090 1.00 88.69 130 LEU A CA 1
ATOM 982 C C . LEU A 1 130 ? -15.775 -3.900 19.607 1.00 88.69 130 LEU A C 1
ATOM 984 O O . LEU A 1 130 ? -16.985 -3.720 19.676 1.00 88.69 130 LEU A O 1
ATOM 988 N N . THR A 1 131 ? -15.198 -5.022 20.040 1.00 89.19 131 THR A N 1
ATOM 989 C CA . THR A 1 131 ? -15.944 -6.137 20.637 1.00 89.19 131 THR A CA 1
ATOM 990 C C . THR A 1 131 ? -16.707 -5.715 21.893 1.00 89.19 131 THR A C 1
ATOM 992 O O . THR A 1 131 ? -17.816 -6.185 22.137 1.00 89.19 131 THR A O 1
ATOM 995 N N . SER A 1 132 ? -16.127 -4.826 22.702 1.00 89.31 132 SER A N 1
ATOM 996 C CA . SER A 1 132 ? -16.798 -4.291 23.890 1.00 89.31 132 SER A CA 1
ATOM 997 C C . SER A 1 132 ? -17.911 -3.313 23.514 1.00 89.31 132 SER A C 1
ATOM 999 O O . SER A 1 132 ? -18.992 -3.398 24.088 1.00 89.31 132 SER A O 1
ATOM 1001 N N . ALA A 1 133 ? -17.675 -2.446 22.525 1.00 90.38 133 ALA A N 1
ATOM 1002 C CA . ALA A 1 133 ? -18.654 -1.478 22.032 1.00 90.38 133 ALA A CA 1
ATOM 1003 C C . ALA A 1 133 ? -19.851 -2.135 21.318 1.00 90.38 133 ALA A C 1
ATOM 1005 O O . ALA A 1 133 ? -20.970 -1.647 21.422 1.00 90.38 133 ALA A O 1
ATOM 1006 N N . ALA A 1 134 ? -19.635 -3.257 20.627 1.00 92.19 134 ALA A N 1
ATOM 1007 C CA . ALA A 1 134 ? -20.671 -3.979 19.886 1.00 92.19 134 ALA A CA 1
ATOM 1008 C C . ALA A 1 134 ? -21.453 -5.000 20.736 1.00 92.19 134 ALA A C 1
ATOM 1010 O O . ALA A 1 134 ? -22.374 -5.655 20.237 1.00 92.19 134 ALA A O 1
ATOM 1011 N N . ARG A 1 135 ? -21.101 -5.178 22.017 1.00 92.25 135 ARG A N 1
ATOM 1012 C CA . ARG A 1 135 ? -21.773 -6.144 22.892 1.00 92.25 135 ARG A CA 1
ATOM 1013 C C . ARG A 1 135 ? -23.247 -5.777 23.062 1.00 92.25 135 ARG A C 1
ATOM 1015 O O . ARG A 1 135 ? -23.569 -4.670 23.471 1.00 92.25 135 ARG A O 1
ATOM 1022 N N . GLY A 1 136 ? -24.131 -6.732 22.780 1.00 94.12 136 GLY A N 1
ATOM 1023 C CA . GLY A 1 136 ? -25.582 -6.527 22.829 1.00 94.12 136 GLY A CA 1
ATOM 1024 C C . GLY A 1 136 ? -26.177 -5.917 21.555 1.00 94.12 136 GLY A C 1
ATOM 1025 O O . GLY A 1 136 ? -27.394 -5.931 21.416 1.00 94.12 136 GLY A O 1
ATOM 1026 N N . LEU A 1 137 ? -25.347 -5.444 20.615 1.00 94.62 137 LEU A N 1
ATOM 1027 C CA . LEU A 1 137 ? -25.786 -4.990 19.288 1.00 94.62 137 LEU A CA 1
ATOM 1028 C C . LEU A 1 137 ? -25.733 -6.110 18.245 1.00 94.62 137 LEU A C 1
ATOM 1030 O O . LEU A 1 137 ? -26.513 -6.111 17.298 1.00 94.62 137 LEU A O 1
ATOM 1034 N N . VAL A 1 138 ? -24.811 -7.061 18.415 1.00 92.38 138 VAL A N 1
ATOM 1035 C CA . VAL A 1 138 ? -24.664 -8.232 17.543 1.00 92.38 138 VAL A CA 1
ATOM 1036 C C . VAL A 1 138 ? -24.713 -9.531 18.356 1.00 92.38 138 VAL A C 1
ATOM 1038 O O . VAL A 1 138 ? -24.405 -9.512 19.556 1.00 92.38 138 VAL A O 1
ATOM 1041 N N . PRO A 1 139 ? -25.069 -10.665 17.725 1.00 92.62 139 PRO A N 1
ATOM 1042 C CA . PRO A 1 139 ? -25.002 -11.980 18.353 1.00 92.62 139 PRO A CA 1
ATOM 1043 C C . PRO A 1 139 ? -23.623 -12.282 18.966 1.00 92.62 139 PRO A C 1
ATOM 1045 O O . PRO A 1 139 ? -22.575 -11.913 18.430 1.00 92.62 139 PRO A O 1
ATOM 1048 N N . ALA A 1 140 ? -23.617 -12.928 20.134 1.00 89.62 140 ALA A N 1
ATOM 1049 C CA . ALA A 1 140 ? -22.400 -13.134 20.922 1.00 89.62 140 ALA A CA 1
ATOM 1050 C C . ALA A 1 140 ? -21.379 -14.068 20.244 1.00 89.62 140 ALA A C 1
ATOM 1052 O O . ALA A 1 140 ? -20.175 -13.931 20.461 1.00 89.62 140 ALA A O 1
ATOM 1053 N N . ASP A 1 141 ? -21.846 -14.992 19.411 1.00 87.69 141 ASP A N 1
ATOM 1054 C CA . ASP A 1 141 ? -21.032 -15.891 18.590 1.00 87.69 141 ASP A CA 1
ATOM 1055 C C . ASP A 1 141 ? -20.204 -15.134 17.537 1.00 87.69 141 ASP A C 1
ATOM 1057 O O . ASP A 1 141 ? -19.030 -15.453 17.343 1.00 87.69 141 ASP A O 1
ATOM 1061 N N . ILE A 1 142 ? -20.746 -14.061 16.948 1.00 86.50 142 ILE A N 1
ATOM 1062 C CA . ILE A 1 142 ? -20.005 -13.170 16.038 1.00 86.50 142 ILE A CA 1
ATOM 1063 C C . ILE A 1 142 ? -18.836 -12.486 16.761 1.00 86.50 142 ILE A C 1
ATOM 1065 O O . ILE A 1 142 ? -17.747 -12.357 16.200 1.00 86.50 142 ILE A O 1
ATOM 1069 N N . LEU A 1 143 ? -19.035 -12.091 18.022 1.00 85.25 143 LEU A N 1
ATOM 1070 C CA . LEU A 1 143 ? -17.999 -11.468 18.859 1.00 85.25 143 LEU A CA 1
ATOM 1071 C C . LEU A 1 143 ? -16.953 -12.467 19.373 1.00 85.25 143 LEU A C 1
ATOM 1073 O O . LEU A 1 143 ? -15.835 -12.071 19.707 1.00 85.25 143 LEU A O 1
ATOM 1077 N N . GLY A 1 144 ? -17.317 -13.748 19.470 1.00 80.12 144 GLY A N 1
ATOM 1078 C CA . GLY A 1 144 ? -16.442 -14.834 19.917 1.00 80.12 144 GLY A CA 1
ATOM 1079 C C . GLY A 1 144 ? -15.596 -15.458 18.806 1.00 80.12 144 GLY A C 1
ATOM 1080 O O . GLY A 1 144 ? -14.718 -16.276 19.098 1.00 80.12 144 GLY A O 1
ATOM 1081 N N . ARG A 1 145 ? -15.842 -15.087 17.544 1.00 81.06 145 ARG A N 1
ATOM 1082 C CA . ARG A 1 145 ? -15.157 -15.649 16.381 1.00 81.06 145 ARG A CA 1
ATOM 1083 C C . ARG A 1 145 ? -13.662 -15.324 16.402 1.00 81.06 145 ARG A C 1
ATOM 1085 O O . ARG A 1 145 ? -13.259 -14.170 16.535 1.00 81.06 145 ARG A O 1
ATOM 1092 N N . ARG A 1 146 ? -12.837 -16.366 16.265 1.00 69.81 146 ARG A N 1
ATOM 1093 C CA . ARG A 1 146 ? -11.365 -16.272 16.301 1.00 69.81 146 ARG A CA 1
ATOM 1094 C C . ARG A 1 146 ? -10.719 -16.259 14.923 1.00 69.81 146 ARG A C 1
ATOM 1096 O O . ARG A 1 146 ? -9.575 -15.830 14.810 1.00 69.81 146 ARG A O 1
ATOM 1103 N N . ASP A 1 147 ? -11.425 -16.730 13.902 1.00 65.69 147 ASP A N 1
ATOM 1104 C CA . ASP A 1 147 ? -10.956 -16.664 12.527 1.00 65.69 147 ASP A CA 1
ATOM 1105 C C . ASP A 1 147 ? -11.347 -15.330 11.877 1.00 65.69 147 ASP A C 1
ATOM 1107 O O . ASP A 1 147 ? -12.364 -14.705 12.186 1.00 65.69 147 ASP A O 1
ATOM 1111 N N . LYS A 1 148 ? -10.488 -14.850 10.978 1.00 66.56 148 LYS A N 1
ATOM 1112 C CA . LYS A 1 148 ? -10.799 -13.749 10.067 1.00 66.56 148 LYS A CA 1
ATOM 1113 C C . LYS A 1 148 ? -11.259 -14.381 8.756 1.00 66.56 148 LYS A C 1
ATOM 1115 O O . LYS A 1 148 ? -10.762 -15.434 8.376 1.00 66.56 148 LYS A O 1
ATOM 1120 N N . GLY A 1 149 ? -12.225 -13.761 8.079 1.00 63.91 149 GLY A N 1
ATOM 1121 C CA . GLY A 1 149 ? -12.564 -14.192 6.721 1.00 63.91 149 GLY A CA 1
ATOM 1122 C C . GLY A 1 149 ? -11.337 -14.041 5.823 1.00 63.91 149 GLY A C 1
ATOM 1123 O O . GLY A 1 149 ? -10.696 -12.989 5.849 1.00 63.91 149 GLY A O 1
ATOM 1124 N N . GLU A 1 150 ? -11.004 -15.092 5.083 1.00 70.50 150 GLU A N 1
ATOM 1125 C CA . GLU A 1 150 ? -9.944 -15.081 4.080 1.00 70.50 150 GLU A CA 1
ATOM 1126 C C . GLU A 1 150 ? -10.583 -14.803 2.714 1.00 70.50 150 GLU A C 1
ATOM 1128 O O . GLU A 1 150 ? -11.384 -15.596 2.222 1.00 70.50 150 GLU A O 1
ATOM 1133 N N . PHE A 1 151 ? -10.270 -13.647 2.128 1.00 74.62 151 PHE A N 1
ATOM 1134 C CA . PHE A 1 151 ? -10.874 -13.171 0.876 1.00 74.62 151 PHE A CA 1
ATOM 1135 C C . PHE A 1 151 ? -9.925 -13.295 -0.326 1.00 74.62 151 PHE A C 1
ATOM 1137 O O . PHE A 1 151 ? -10.277 -12.921 -1.443 1.00 74.62 151 PHE A O 1
ATOM 1144 N N . SER A 1 152 ? -8.731 -13.860 -0.129 1.00 81.38 152 SER A N 1
ATOM 1145 C CA . SER A 1 152 ? -7.731 -14.049 -1.186 1.00 81.38 152 SER A CA 1
ATOM 1146 C C . SER A 1 152 ? -8.178 -14.953 -2.327 1.00 81.38 152 SER A C 1
ATOM 1148 O O . SER A 1 152 ? -7.666 -14.814 -3.437 1.00 81.38 152 SER A O 1
ATOM 1150 N N . ALA A 1 153 ? -9.150 -15.842 -2.099 1.00 87.06 153 ALA A N 1
ATOM 1151 C CA . ALA A 1 153 ? -9.670 -16.726 -3.137 1.00 87.06 153 ALA A CA 1
ATOM 1152 C C . ALA A 1 153 ? -10.151 -15.947 -4.375 1.00 87.06 153 ALA A C 1
ATOM 1154 O O . ALA A 1 153 ? -9.902 -16.379 -5.501 1.00 87.06 153 ALA A O 1
ATOM 1155 N N . GLU A 1 154 ? -10.785 -14.783 -4.189 1.00 89.38 154 GLU A N 1
ATOM 1156 C CA . GLU A 1 154 ? -11.219 -13.945 -5.312 1.00 89.38 154 GLU A CA 1
ATOM 1157 C C . GLU A 1 154 ? -10.049 -13.276 -6.034 1.00 89.38 154 GLU A C 1
ATOM 1159 O O . GLU A 1 154 ? -10.061 -13.213 -7.262 1.00 89.38 154 GLU A O 1
ATOM 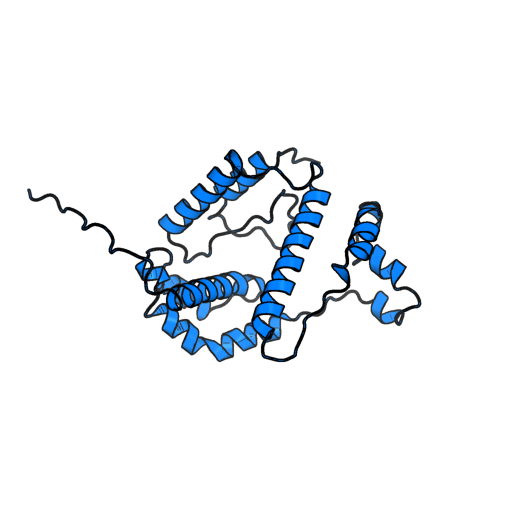1164 N N . ALA A 1 155 ? -9.003 -12.864 -5.313 1.00 89.19 155 ALA A N 1
ATOM 1165 C CA . ALA A 1 155 ? -7.796 -12.309 -5.925 1.00 89.19 155 ALA A CA 1
ATOM 1166 C C . ALA A 1 155 ? -7.085 -13.354 -6.806 1.00 89.19 155 ALA A C 1
ATOM 1168 O O . ALA A 1 155 ? -6.788 -13.094 -7.973 1.00 89.19 155 ALA A O 1
ATOM 1169 N N . PHE A 1 156 ? -6.914 -14.584 -6.307 1.00 91.69 156 PHE A N 1
ATOM 1170 C CA . PHE A 1 156 ? -6.336 -15.681 -7.092 1.00 91.69 156 PHE A CA 1
ATOM 1171 C C . PHE A 1 156 ? -7.203 -16.064 -8.297 1.00 91.69 156 PHE A C 1
ATOM 1173 O O . PHE A 1 156 ? -6.676 -16.290 -9.389 1.00 91.69 156 PHE A O 1
ATOM 1180 N N . ARG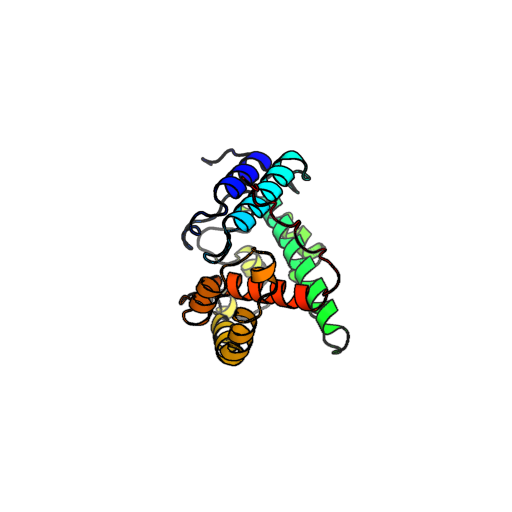 A 1 157 ? -8.534 -16.104 -8.138 1.00 92.88 157 ARG A N 1
ATOM 1181 C CA . ARG A 1 157 ? -9.463 -16.314 -9.262 1.00 92.88 157 ARG A CA 1
ATOM 1182 C C . ARG A 1 157 ? -9.358 -15.189 -10.288 1.00 92.88 157 ARG A C 1
ATOM 1184 O O . ARG A 1 157 ? -9.360 -15.470 -11.484 1.00 92.88 157 ARG A O 1
ATOM 1191 N N . GLY A 1 158 ? -9.249 -13.940 -9.840 1.00 92.50 158 GLY A N 1
ATOM 1192 C CA . GLY A 1 158 ? -9.047 -12.766 -10.684 1.00 92.50 158 GLY A CA 1
ATOM 1193 C C . GLY A 1 158 ? -7.776 -12.877 -11.521 1.00 92.50 158 GLY A C 1
ATOM 1194 O O . GLY A 1 158 ? -7.849 -12.751 -12.746 1.00 92.50 158 GLY A O 1
ATOM 1195 N N . LEU A 1 159 ? -6.647 -13.209 -10.888 1.00 92.44 159 LEU A N 1
ATOM 1196 C CA . LEU A 1 159 ? -5.379 -13.446 -11.578 1.00 92.44 159 LEU A CA 1
ATOM 1197 C C . LEU A 1 159 ? -5.494 -14.594 -12.588 1.00 92.44 159 LEU A C 1
ATOM 1199 O O . LEU A 1 159 ? -5.103 -14.436 -13.741 1.00 92.44 159 LEU A O 1
ATOM 1203 N N . ALA A 1 160 ? -6.068 -15.733 -12.191 1.00 93.88 160 ALA A N 1
ATOM 1204 C CA . ALA A 1 160 ? -6.226 -16.884 -13.078 1.00 93.88 160 ALA A CA 1
ATOM 1205 C C . ALA A 1 160 ? -7.077 -16.551 -14.316 1.00 93.88 160 ALA A C 1
ATOM 1207 O O . ALA A 1 160 ? -6.689 -16.885 -15.434 1.00 93.88 160 ALA A O 1
ATOM 1208 N N . ARG A 1 161 ? -8.201 -15.843 -14.128 1.00 96.38 161 ARG A N 1
ATOM 1209 C CA . ARG A 1 161 ? -9.093 -15.404 -15.216 1.00 96.38 161 ARG A CA 1
ATOM 1210 C C . ARG A 1 161 ? -8.418 -14.415 -16.169 1.00 96.38 161 ARG A C 1
ATOM 1212 O O . ARG A 1 161 ? -8.695 -14.444 -17.361 1.00 96.38 161 ARG A O 1
ATOM 1219 N N . ASN A 1 162 ? -7.552 -13.541 -15.656 1.00 95.38 162 ASN A N 1
ATOM 1220 C CA . ASN A 1 162 ? -6.922 -12.468 -16.433 1.00 95.38 162 ASN A CA 1
ATOM 1221 C C . ASN A 1 162 ? -5.494 -12.783 -16.892 1.00 95.38 162 ASN A C 1
ATOM 1223 O O . ASN A 1 162 ? -4.869 -11.937 -17.530 1.00 95.38 162 ASN A O 1
ATOM 1227 N N . ARG A 1 163 ? -4.976 -13.983 -16.602 1.00 95.88 163 ARG A N 1
ATOM 1228 C CA . ARG A 1 163 ? -3.570 -14.337 -16.826 1.00 95.88 163 ARG A CA 1
ATOM 1229 C C . ARG A 1 163 ? -3.108 -14.056 -18.254 1.00 95.88 163 ARG A C 1
ATOM 1231 O O . ARG A 1 163 ? -2.058 -13.456 -18.417 1.00 95.88 163 ARG A O 1
ATOM 1238 N N . ALA A 1 164 ? -3.887 -14.440 -19.266 1.00 95.44 164 ALA A N 1
ATOM 1239 C CA . ALA A 1 164 ? -3.527 -14.210 -20.668 1.00 95.44 164 ALA A CA 1
ATOM 1240 C C . ALA A 1 164 ? -3.300 -12.716 -20.971 1.00 95.44 164 ALA 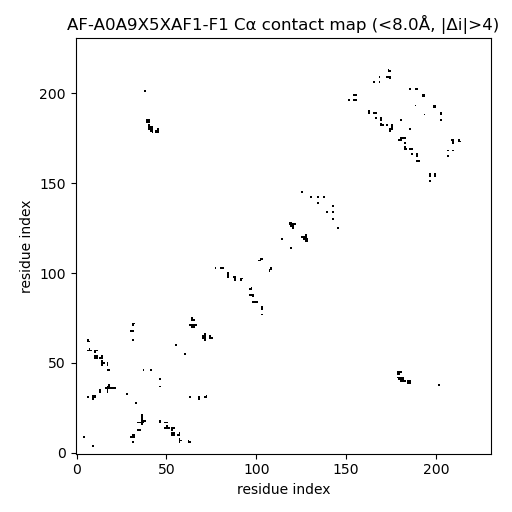A C 1
ATOM 1242 O O . ALA A 1 164 ? -2.236 -12.353 -21.456 1.00 95.44 164 ALA A O 1
ATOM 1243 N N . ARG A 1 165 ? -4.229 -11.842 -20.559 1.00 93.81 165 ARG A N 1
ATOM 1244 C CA . ARG A 1 165 ? -4.098 -10.386 -20.745 1.00 93.81 165 ARG A CA 1
ATOM 1245 C C . ARG A 1 165 ? -2.908 -9.800 -19.989 1.00 93.81 165 ARG A C 1
ATOM 1247 O O . ARG A 1 165 ? -2.259 -8.885 -20.469 1.00 93.81 165 ARG A O 1
ATOM 1254 N N . ILE A 1 166 ? -2.613 -10.309 -18.793 1.00 94.81 166 ILE A N 1
ATOM 1255 C CA . ILE A 1 166 ? -1.447 -9.850 -18.021 1.00 94.81 166 ILE A CA 1
ATOM 1256 C C . ILE A 1 166 ? -0.143 -10.292 -18.707 1.00 94.81 166 ILE A C 1
ATOM 1258 O O . ILE A 1 166 ? 0.836 -9.551 -18.708 1.00 94.81 166 ILE A O 1
ATOM 1262 N N . LEU A 1 167 ? -0.124 -11.472 -19.330 1.00 94.94 167 LEU A N 1
ATOM 1263 C CA . LEU A 1 167 ? 1.029 -11.943 -20.099 1.00 94.94 167 LEU A CA 1
ATOM 1264 C C . LEU A 1 167 ? 1.253 -11.118 -21.375 1.00 94.94 167 LEU A C 1
ATOM 1266 O O . LEU A 1 167 ? 2.406 -10.859 -21.702 1.00 94.94 167 LEU A O 1
ATOM 1270 N N . GLU A 1 168 ? 0.193 -10.638 -22.030 1.00 92.00 168 GLU A N 1
ATOM 1271 C CA . GLU A 1 168 ? 0.300 -9.686 -23.152 1.00 92.00 168 GLU A CA 1
ATOM 1272 C C . GLU A 1 168 ? 0.986 -8.380 -22.717 1.00 92.00 168 GLU A C 1
ATOM 1274 O O . GLU A 1 168 ? 1.849 -7.861 -23.425 1.00 92.00 168 GLU A O 1
ATOM 1279 N N . LEU A 1 169 ? 0.689 -7.883 -21.506 1.00 88.25 169 LEU A N 1
ATOM 1280 C CA . LEU A 1 169 ? 1.380 -6.712 -20.947 1.00 88.25 169 LEU A CA 1
ATOM 1281 C C . LEU A 1 169 ? 2.882 -6.951 -20.754 1.00 88.25 169 LEU A C 1
ATOM 1283 O O . LEU A 1 169 ? 3.652 -6.000 -20.819 1.00 88.25 169 LEU A O 1
ATOM 1287 N N . CYS A 1 170 ? 3.309 -8.197 -20.526 1.00 88.50 170 CYS A N 1
ATOM 1288 C CA . CYS A 1 170 ? 4.730 -8.528 -20.400 1.00 88.50 170 CYS A CA 1
ATOM 1289 C C . CYS A 1 170 ? 5.458 -8.454 -21.752 1.00 88.50 170 CYS A C 1
ATOM 1291 O O . CYS A 1 170 ? 6.655 -8.179 -21.781 1.00 88.50 170 CYS A O 1
ATOM 1293 N N . GLU A 1 171 ? 4.758 -8.721 -22.858 1.00 87.62 171 GLU A N 1
ATOM 1294 C CA . GLU A 1 171 ? 5.335 -8.788 -24.207 1.00 87.62 171 GLU A CA 1
ATOM 1295 C C . GLU A 1 171 ? 5.549 -7.391 -24.814 1.00 87.62 171 GLU A C 1
ATOM 1297 O O . GLU A 1 171 ? 6.551 -7.167 -25.488 1.00 87.62 171 GLU A O 1
ATOM 1302 N N . ASP A 1 172 ? 4.667 -6.433 -24.508 1.00 88.88 172 ASP A N 1
ATOM 1303 C CA . ASP A 1 172 ? 4.743 -5.035 -24.970 1.00 88.88 172 ASP A CA 1
ATOM 1304 C C . ASP A 1 172 ? 4.867 -4.028 -23.804 1.00 88.88 172 ASP A C 1
ATOM 1306 O O . ASP A 1 172 ? 4.268 -2.954 -23.819 1.00 88.88 172 ASP A O 1
ATOM 1310 N N . SER A 1 173 ? 5.605 -4.345 -22.739 1.00 93.19 173 SER A N 1
ATOM 1311 C CA . SER A 1 173 ? 5.604 -3.494 -21.535 1.00 93.19 173 SER A CA 1
ATOM 1312 C C . SER A 1 173 ? 6.214 -2.099 -21.765 1.00 93.19 173 SER A C 1
ATOM 1314 O O . SER A 1 173 ? 7.371 -1.954 -2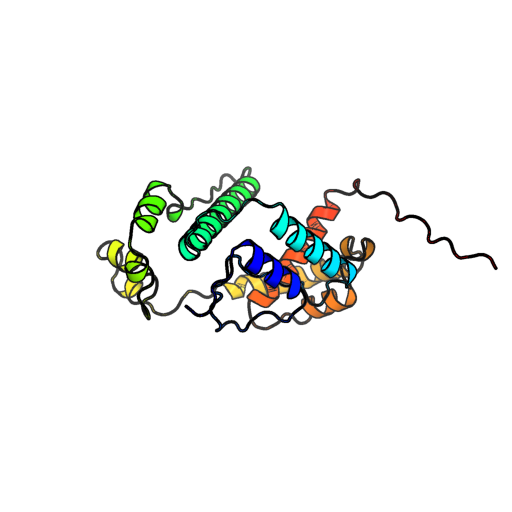2.173 1.00 93.19 173 SER A O 1
ATOM 1316 N N . GLN A 1 174 ? 5.457 -1.054 -21.419 1.00 94.50 174 GLN A N 1
ATOM 1317 C CA . GLN A 1 174 ? 5.948 0.326 -21.336 1.00 94.50 174 GLN A CA 1
ATOM 1318 C C . GLN A 1 174 ? 6.929 0.494 -20.170 1.00 94.50 174 GLN A C 1
ATOM 1320 O O . GLN A 1 174 ? 7.958 1.153 -20.318 1.00 94.50 174 GLN A O 1
ATOM 1325 N N . LEU A 1 175 ? 6.664 -0.154 -19.030 1.00 95.44 175 LEU A N 1
ATOM 1326 C CA . LEU A 1 175 ? 7.593 -0.175 -17.896 1.00 95.44 175 LEU A CA 1
ATOM 1327 C C . LEU A 1 175 ? 8.949 -0.785 -18.279 1.00 95.44 175 LEU A C 1
ATOM 1329 O O . LEU A 1 175 ? 9.988 -0.260 -17.878 1.00 95.44 175 LEU A O 1
ATOM 1333 N N . ALA A 1 176 ? 8.959 -1.854 -19.081 1.00 95.69 176 ALA A N 1
ATOM 1334 C CA . ALA A 1 176 ? 10.198 -2.452 -19.578 1.00 95.69 176 ALA A CA 1
ATOM 1335 C C . ALA A 1 176 ? 10.933 -1.519 -20.554 1.00 95.69 176 ALA A C 1
ATOM 1337 O O . ALA A 1 176 ? 12.153 -1.389 -20.471 1.00 95.69 176 ALA A O 1
ATOM 1338 N N . ARG A 1 177 ? 10.210 -0.808 -21.434 1.00 94.69 177 ARG A N 1
ATOM 1339 C CA . ARG A 1 177 ? 10.798 0.206 -22.333 1.00 94.69 177 ARG A CA 1
ATOM 1340 C C . ARG A 1 177 ? 11.444 1.372 -21.584 1.00 94.69 177 ARG A C 1
ATOM 1342 O O . ARG A 1 177 ? 12.469 1.878 -22.031 1.00 94.69 177 ARG A O 1
ATOM 1349 N N . LEU A 1 178 ? 10.880 1.761 -20.442 1.00 94.50 178 LEU A N 1
ATOM 1350 C CA . LEU A 1 178 ? 11.469 2.748 -19.529 1.00 94.50 178 LEU A CA 1
ATOM 1351 C C . LEU A 1 178 ? 12.610 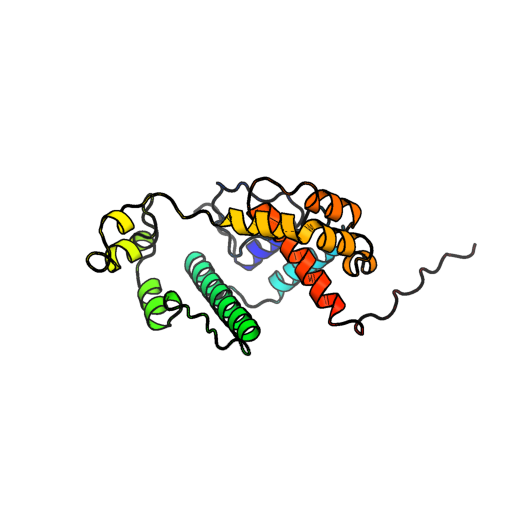2.174 -18.671 1.00 94.50 178 LEU A C 1
ATOM 1353 O O . LEU A 1 178 ? 13.188 2.896 -17.864 1.00 94.50 178 LEU A O 1
ATOM 1357 N N . GLY A 1 179 ? 12.933 0.885 -18.818 1.00 95.88 179 GLY A N 1
ATOM 1358 C CA . GLY A 1 179 ? 13.967 0.216 -18.039 1.00 95.88 179 GLY A CA 1
ATOM 1359 C C . GLY A 1 179 ? 13.606 0.044 -16.566 1.00 95.88 179 GLY A C 1
ATOM 1360 O O . GLY A 1 179 ? 14.512 -0.087 -15.752 1.00 95.88 179 GLY A O 1
ATOM 1361 N N . LEU A 1 180 ? 12.318 0.062 -16.200 1.00 96.81 180 LEU A N 1
ATOM 1362 C CA . LEU A 1 180 ? 11.867 -0.019 -14.805 1.00 96.81 180 LEU A CA 1
ATOM 1363 C C . LEU A 1 180 ? 11.654 -1.459 -14.318 1.00 96.81 180 LEU A C 1
ATOM 1365 O O . LEU A 1 180 ? 11.776 -1.731 -13.122 1.00 96.81 180 LEU A O 1
ATOM 1369 N N . ILE A 1 181 ? 11.345 -2.382 -15.234 1.00 97.38 181 ILE A N 1
ATOM 1370 C CA . ILE A 1 181 ? 11.144 -3.801 -14.920 1.00 97.38 181 ILE A CA 1
ATOM 1371 C C . ILE A 1 181 ? 11.892 -4.732 -15.881 1.00 97.38 181 ILE A C 1
ATOM 1373 O O . ILE A 1 181 ? 12.099 -4.397 -17.046 1.00 97.38 181 ILE A O 1
ATOM 1377 N N . ASP A 1 182 ? 12.225 -5.928 -15.400 1.00 97.00 182 ASP A N 1
ATOM 1378 C CA . ASP A 1 182 ? 12.565 -7.094 -16.213 1.00 97.00 182 ASP A CA 1
ATOM 1379 C C . ASP A 1 182 ? 11.265 -7.823 -16.628 1.00 97.00 182 ASP A C 1
ATOM 1381 O O . ASP A 1 182 ? 10.599 -8.438 -15.782 1.00 97.00 182 ASP A O 1
ATOM 1385 N N . PRO A 1 183 ? 10.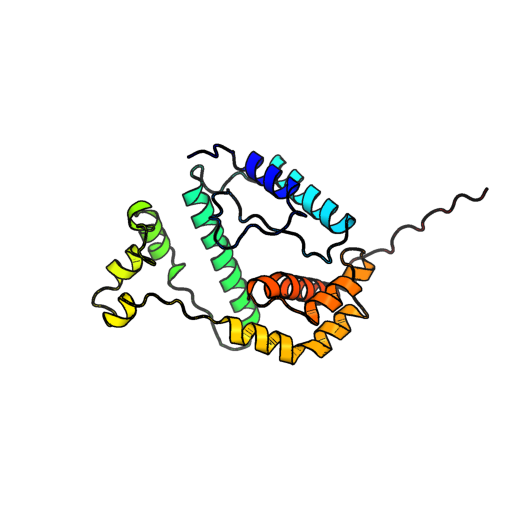882 -7.790 -17.921 1.00 96.25 183 PRO A N 1
ATOM 1386 C CA . PRO A 1 183 ? 9.647 -8.411 -18.392 1.00 96.25 183 PRO A CA 1
ATOM 1387 C C . PRO A 1 183 ? 9.656 -9.944 -18.280 1.00 96.25 183 PRO A C 1
ATOM 1389 O O . PRO A 1 183 ? 8.595 -10.546 -18.100 1.00 96.25 183 PRO A O 1
ATOM 1392 N N . ALA A 1 184 ? 10.821 -10.599 -18.339 1.00 96.06 184 ALA A N 1
ATOM 1393 C CA . ALA A 1 184 ? 10.921 -12.051 -18.203 1.00 96.06 184 ALA A CA 1
ATOM 1394 C C . ALA A 1 184 ? 10.718 -12.485 -16.743 1.00 96.06 184 ALA A C 1
ATOM 1396 O O . ALA A 1 184 ? 9.969 -13.430 -16.471 1.00 96.06 184 ALA A O 1
ATOM 1397 N N . ALA A 1 185 ? 11.323 -11.761 -15.797 1.00 96.31 185 ALA A N 1
ATOM 1398 C CA . ALA A 1 185 ? 11.106 -11.986 -14.370 1.00 96.31 185 ALA A CA 1
ATOM 1399 C C . ALA A 1 185 ? 9.647 -11.706 -13.968 1.00 96.31 185 ALA A C 1
ATOM 1401 O O . ALA A 1 185 ? 9.047 -12.500 -13.237 1.00 96.31 185 ALA A O 1
ATOM 1402 N N . PHE A 1 186 ? 9.041 -10.637 -14.499 1.00 96.69 186 PHE A N 1
ATOM 1403 C CA . PHE A 1 186 ? 7.627 -10.337 -14.261 1.00 96.69 186 PHE A CA 1
ATOM 1404 C C . PHE A 1 186 ? 6.709 -11.435 -14.819 1.00 96.69 186 PHE A C 1
ATOM 1406 O O . PHE A 1 186 ? 5.838 -11.941 -14.107 1.00 96.69 186 PHE A O 1
ATOM 1413 N N . ARG A 1 187 ? 6.962 -11.896 -16.052 1.00 96.81 187 ARG A N 1
ATOM 1414 C CA . ARG A 1 187 ? 6.242 -13.026 -16.657 1.00 96.81 187 ARG A CA 1
ATOM 1415 C C . ARG A 1 187 ? 6.307 -14.281 -15.784 1.00 96.81 187 ARG A C 1
ATOM 1417 O O . ARG A 1 187 ? 5.287 -14.943 -15.588 1.00 96.81 187 ARG A O 1
ATOM 1424 N N . SER A 1 188 ? 7.484 -14.603 -15.247 1.00 96.00 188 SER A N 1
ATOM 1425 C CA . SER A 1 188 ? 7.671 -15.742 -14.340 1.00 96.00 188 SER A CA 1
ATOM 1426 C C . SER A 1 188 ? 6.789 -15.627 -13.089 1.00 96.00 188 SER A C 1
ATOM 1428 O O . SER A 1 188 ? 6.091 -16.581 -12.737 1.00 96.00 188 SER A O 1
ATOM 1430 N N . ALA A 1 189 ? 6.727 -14.440 -12.476 1.00 94.56 189 ALA A N 1
ATOM 1431 C CA . ALA A 1 189 ? 5.890 -14.184 -11.302 1.00 94.56 189 ALA A CA 1
ATOM 1432 C C . ALA A 1 189 ? 4.382 -14.321 -11.590 1.00 94.56 189 ALA A C 1
ATOM 1434 O O . ALA A 1 189 ? 3.635 -14.828 -10.755 1.00 94.56 189 ALA A O 1
ATOM 1435 N N . VAL A 1 190 ? 3.926 -13.925 -12.782 1.00 95.38 190 VAL A N 1
ATOM 1436 C CA . VAL A 1 190 ? 2.521 -14.069 -13.212 1.00 95.38 190 VAL A CA 1
ATOM 1437 C C . VAL A 1 190 ? 2.145 -15.534 -13.470 1.00 95.38 190 VAL A C 1
ATOM 1439 O O . VAL A 1 190 ? 1.016 -15.955 -13.190 1.00 95.38 190 VAL A O 1
ATOM 1442 N N . LEU A 1 191 ? 3.076 -16.324 -14.013 1.00 95.56 191 LEU A N 1
ATOM 1443 C CA . LEU A 1 191 ? 2.871 -17.752 -14.272 1.00 95.56 191 LEU A CA 1
ATOM 1444 C C . LEU A 1 191 ? 2.891 -18.582 -12.987 1.00 95.56 191 LEU A C 1
ATOM 1446 O O . LEU A 1 191 ? 2.127 -19.543 -12.877 1.00 95.56 191 LEU A O 1
ATOM 1450 N N . ASN A 1 192 ? 3.726 -18.193 -12.025 1.00 94.00 192 ASN A N 1
ATOM 1451 C CA . ASN A 1 192 ? 3.899 -18.881 -10.754 1.00 94.00 192 ASN A CA 1
ATOM 1452 C C . ASN A 1 192 ? 3.739 -17.913 -9.567 1.00 94.00 192 ASN A C 1
ATOM 1454 O O . ASN A 1 192 ? 4.720 -17.616 -8.877 1.00 94.00 192 ASN A O 1
ATOM 1458 N N . PRO A 1 193 ? 2.518 -17.396 -9.323 1.00 90.31 193 PRO A N 1
ATOM 1459 C CA . PRO A 1 193 ? 2.272 -16.543 -8.172 1.00 90.31 193 PRO A CA 1
ATOM 1460 C C . PRO A 1 193 ? 2.471 -17.355 -6.890 1.00 90.31 193 PRO A C 1
ATOM 1462 O O . PRO A 1 193 ? 2.041 -18.506 -6.794 1.00 90.31 193 PRO A O 1
ATOM 1465 N N . GLY A 1 194 ? 3.111 -16.756 -5.888 1.00 87.62 194 GLY A N 1
ATOM 1466 C CA . GLY A 1 194 ? 3.285 -17.415 -4.598 1.00 87.62 194 GLY A CA 1
ATOM 1467 C C . GLY A 1 194 ? 1.938 -17.725 -3.915 1.00 87.62 194 GLY A C 1
ATOM 1468 O O . GLY A 1 194 ? 0.920 -17.106 -4.224 1.00 87.62 194 GLY A O 1
ATOM 1469 N N . PRO A 1 195 ? 1.910 -18.647 -2.937 1.00 86.94 195 PRO A N 1
ATOM 1470 C CA . PRO A 1 195 ? 0.664 -19.205 -2.392 1.00 86.94 195 PRO A CA 1
ATOM 1471 C C . PRO A 1 195 ? -0.127 -18.238 -1.498 1.00 86.94 195 PRO A C 1
ATOM 1473 O O . PRO A 1 195 ? -1.306 -18.453 -1.237 1.00 86.94 195 PRO A O 1
ATOM 1476 N N . MET A 1 196 ? 0.522 -17.188 -0.998 1.00 85.62 196 MET A N 1
ATOM 1477 C CA . MET A 1 196 ? -0.080 -16.179 -0.124 1.00 85.62 196 MET A CA 1
ATOM 1478 C C . MET A 1 196 ? -0.531 -14.944 -0.910 1.00 85.62 196 MET A C 1
ATOM 1480 O O . MET A 1 196 ? 0.137 -14.526 -1.853 1.00 85.62 196 MET A O 1
ATOM 1484 N N . SER A 1 197 ? -1.635 -14.327 -0.489 1.00 82.81 197 SER A N 1
ATOM 1485 C CA . SER A 1 197 ? -2.241 -13.167 -1.160 1.00 82.81 197 SER A CA 1
ATOM 1486 C C . SER A 1 197 ? -1.322 -11.958 -1.289 1.00 82.81 197 SER A C 1
ATOM 1488 O O . SER A 1 197 ? -1.379 -11.258 -2.294 1.00 82.81 197 SER A O 1
ATOM 1490 N N . HIS A 1 198 ? -0.429 -11.732 -0.326 1.00 83.06 198 HIS A N 1
ATOM 1491 C CA . HIS A 1 198 ? 0.534 -10.633 -0.405 1.00 83.06 198 HIS A CA 1
ATOM 1492 C C . HIS A 1 198 ? 1.537 -10.793 -1.561 1.00 83.06 198 HIS A C 1
ATOM 1494 O O . HIS A 1 198 ? 2.128 -9.805 -1.979 1.00 83.06 198 HIS A O 1
ATOM 1500 N N . HIS A 1 199 ? 1.712 -11.996 -2.127 1.00 87.75 199 HIS A N 1
ATOM 1501 C CA . HIS A 1 199 ? 2.511 -12.171 -3.345 1.00 87.75 199 HIS A CA 1
ATOM 1502 C C . HIS A 1 199 ? 1.817 -11.622 -4.597 1.00 87.75 199 HIS A C 1
ATOM 1504 O O . HIS A 1 199 ? 2.478 -11.413 -5.611 1.00 87.75 199 HIS A O 1
ATOM 1510 N N . LEU A 1 200 ? 0.499 -11.397 -4.546 1.00 90.94 200 LEU A N 1
ATOM 1511 C CA . LEU A 1 200 ? -0.261 -10.826 -5.657 1.00 90.94 200 LEU A CA 1
ATOM 1512 C C . LEU A 1 200 ? -0.121 -9.302 -5.711 1.00 90.94 200 LEU A C 1
ATOM 1514 O O . LEU A 1 200 ? -0.075 -8.735 -6.797 1.00 90.94 200 LEU A O 1
ATOM 1518 N N . GLN A 1 201 ? 0.043 -8.642 -4.561 1.00 89.94 201 GLN A N 1
ATOM 1519 C CA . GLN A 1 201 ? 0.095 -7.180 -4.477 1.00 89.94 201 GLN A CA 1
ATOM 1520 C C . GLN A 1 201 ? 1.157 -6.536 -5.395 1.00 89.94 201 GLN A C 1
ATOM 1522 O O . GLN A 1 201 ? 0.837 -5.541 -6.055 1.00 89.94 201 GLN A O 1
ATOM 1527 N N . PRO A 1 202 ? 2.403 -7.048 -5.502 1.00 92.62 202 PRO A N 1
ATOM 1528 C CA . PRO A 1 202 ? 3.373 -6.457 -6.417 1.00 92.62 202 PRO A CA 1
ATOM 1529 C C . PRO A 1 202 ? 2.993 -6.661 -7.893 1.00 92.62 202 PRO A C 1
ATOM 1531 O O . PRO A 1 202 ? 3.261 -5.778 -8.711 1.00 92.62 202 PRO A O 1
ATOM 1534 N N . ILE A 1 203 ? 2.331 -7.777 -8.235 1.00 94.81 203 ILE A N 1
ATOM 1535 C CA . ILE A 1 203 ? 1.789 -8.016 -9.585 1.00 94.81 203 ILE A CA 1
ATOM 1536 C C . ILE A 1 203 ? 0.706 -6.979 -9.884 1.00 94.81 203 ILE A C 1
ATOM 1538 O O . ILE A 1 203 ? 0.791 -6.298 -10.903 1.00 94.81 203 ILE A O 1
ATOM 1542 N N . ASP A 1 204 ? -0.251 -6.803 -8.971 1.00 93.12 204 ASP A N 1
ATOM 1543 C CA . ASP A 1 204 ? -1.345 -5.837 -9.116 1.00 93.12 204 ASP A CA 1
ATOM 1544 C C . ASP A 1 204 ? -0.811 -4.409 -9.285 1.00 93.12 204 ASP A C 1
ATOM 1546 O O . ASP A 1 204 ? -1.247 -3.679 -10.172 1.00 93.12 204 ASP A O 1
ATOM 1550 N N . THR A 1 205 ? 0.200 -4.034 -8.493 1.00 93.56 205 THR A N 1
ATOM 1551 C CA . THR A 1 205 ? 0.855 -2.719 -8.585 1.00 93.56 205 THR A CA 1
ATOM 1552 C C . THR A 1 205 ? 1.555 -2.538 -9.935 1.00 93.56 205 THR A C 1
ATOM 1554 O O . THR A 1 205 ? 1.423 -1.489 -10.559 1.00 93.56 205 THR A O 1
ATOM 1557 N N . THR A 1 206 ? 2.248 -3.568 -10.432 1.00 95.75 206 THR A N 1
ATOM 1558 C CA . THR A 1 206 ? 2.914 -3.523 -11.747 1.00 95.75 206 THR A CA 1
ATOM 1559 C C . THR A 1 206 ? 1.893 -3.359 -12.875 1.00 95.75 206 THR A C 1
ATOM 1561 O O . THR A 1 206 ? 2.070 -2.510 -13.747 1.00 95.75 206 THR A O 1
ATOM 1564 N N . VAL A 1 207 ? 0.784 -4.108 -12.830 1.00 95.25 207 VAL A N 1
ATOM 1565 C CA . VAL A 1 207 ? -0.315 -3.989 -13.803 1.00 95.25 207 VAL A CA 1
ATOM 1566 C C . VAL A 1 207 ? -0.978 -2.611 -13.733 1.00 95.25 207 VAL A C 1
ATOM 1568 O O . VAL A 1 207 ? -1.297 -2.041 -14.777 1.00 95.25 207 VAL A O 1
ATOM 1571 N N . ALA A 1 208 ? -1.162 -2.051 -12.534 1.00 93.69 208 ALA A N 1
ATOM 1572 C CA . ALA A 1 208 ? -1.720 -0.714 -12.351 1.00 93.69 208 ALA A CA 1
ATOM 1573 C C . ALA A 1 208 ? -0.811 0.373 -12.950 1.00 93.69 208 ALA A C 1
ATOM 1575 O O . ALA A 1 208 ? -1.294 1.216 -13.705 1.00 93.69 208 ALA A O 1
ATOM 1576 N N . CYS A 1 209 ? 0.500 0.321 -12.685 1.00 94.69 209 CYS A N 1
ATOM 1577 C CA . CYS A 1 209 ? 1.475 1.247 -13.268 1.00 94.69 209 CYS A CA 1
ATOM 1578 C C . CYS A 1 209 ? 1.522 1.150 -14.800 1.00 94.69 209 CYS A C 1
ATOM 1580 O O . CYS A 1 209 ? 1.501 2.172 -15.483 1.00 94.69 209 CYS A O 1
ATOM 1582 N N . GLU A 1 210 ? 1.537 -0.067 -15.349 1.00 94.31 210 GLU A N 1
ATOM 1583 C CA . GLU A 1 210 ? 1.514 -0.299 -16.798 1.00 94.31 210 GLU A CA 1
ATOM 1584 C C . GLU A 1 210 ? 0.218 0.235 -17.430 1.00 94.31 210 GLU A C 1
ATOM 1586 O O . GLU A 1 210 ? 0.256 0.914 -18.456 1.00 94.31 210 GLU A O 1
ATOM 1591 N N . SER A 1 211 ? -0.931 -0.015 -16.795 1.00 92.56 211 SER A N 1
ATOM 1592 C CA . SER A 1 211 ? -2.231 0.481 -17.263 1.00 92.56 211 SER A CA 1
ATOM 1593 C C . SER A 1 211 ? -2.279 2.009 -17.256 1.00 92.56 211 SER A C 1
ATOM 1595 O O . SER A 1 211 ? -2.719 2.608 -18.233 1.00 92.56 211 SER A O 1
ATOM 1597 N N . TRP A 1 212 ? -1.771 2.643 -16.195 1.00 92.44 212 TRP A N 1
ATOM 1598 C CA . TRP A 1 212 ? -1.687 4.100 -16.095 1.00 92.44 212 TRP A CA 1
ATOM 1599 C C . TRP A 1 212 ? -0.774 4.708 -17.167 1.00 92.44 212 TRP A C 1
ATOM 1601 O O . TRP A 1 212 ? -1.148 5.697 -17.794 1.00 92.44 212 TRP A O 1
ATOM 1611 N N . LEU A 1 213 ? 0.392 4.112 -17.443 1.00 92.88 213 LEU A N 1
ATOM 1612 C CA . LEU A 1 213 ? 1.280 4.595 -18.510 1.00 92.88 213 LEU A CA 1
ATOM 1613 C C . LEU A 1 213 ? 0.607 4.531 -19.883 1.00 92.88 213 LEU A C 1
ATOM 1615 O O . LEU A 1 213 ? 0.744 5.448 -20.690 1.00 92.88 213 LEU A O 1
ATOM 1619 N N . ARG A 1 214 ? -0.170 3.476 -20.145 1.00 90.31 214 ARG A N 1
ATOM 1620 C CA . ARG A 1 214 ? -0.899 3.321 -21.412 1.00 90.31 214 ARG A CA 1
ATOM 1621 C C . ARG A 1 214 ? -2.019 4.340 -21.596 1.00 90.31 214 ARG A C 1
ATOM 1623 O O . ARG A 1 214 ? -2.339 4.659 -22.737 1.00 90.31 214 ARG A O 1
ATOM 1630 N N . THR A 1 215 ? -2.585 4.880 -20.516 1.00 89.94 215 THR A N 1
ATOM 1631 C CA . THR A 1 215 ? -3.546 5.991 -20.607 1.00 89.94 215 THR A CA 1
ATOM 1632 C C . THR A 1 215 ? -2.869 7.361 -20.743 1.00 89.94 215 THR A C 1
ATOM 1634 O O . THR A 1 215 ? -3.571 8.345 -20.948 1.00 89.94 215 THR A O 1
ATOM 1637 N N . HIS A 1 216 ? -1.532 7.441 -20.659 1.00 84.75 216 HIS A N 1
ATOM 1638 C CA . HIS A 1 216 ? -0.750 8.686 -20.754 1.00 84.75 216 HIS A CA 1
ATOM 1639 C C . HIS A 1 216 ? 0.401 8.597 -21.787 1.00 84.75 216 HIS A C 1
ATOM 1641 O O . HIS A 1 216 ? 1.567 8.802 -21.433 1.00 84.75 216 HIS A O 1
ATOM 1647 N N . PRO A 1 217 ? 0.106 8.319 -23.074 1.00 65.25 217 PRO A N 1
ATOM 1648 C CA . PRO A 1 217 ? 1.119 8.017 -24.096 1.00 65.25 217 PRO A CA 1
ATOM 1649 C C . PRO A 1 217 ? 2.083 9.170 -24.450 1.00 65.25 217 PRO A C 1
ATOM 1651 O O . PRO A 1 217 ? 3.095 8.927 -25.099 1.00 65.25 217 PRO A O 1
ATOM 1654 N N . GLU A 1 218 ? 1.814 10.406 -24.021 1.00 58.66 218 GLU A N 1
ATOM 1655 C CA . GLU A 1 218 ? 2.511 11.626 -24.475 1.00 58.66 218 GLU A CA 1
ATOM 1656 C C . GLU A 1 218 ? 3.721 12.053 -23.608 1.00 58.66 218 GLU A C 1
ATOM 1658 O O . GLU A 1 218 ? 4.358 13.064 -23.894 1.00 58.66 218 GLU A O 1
ATOM 1663 N N . THR A 1 219 ? 4.078 11.328 -22.540 1.00 54.38 219 THR A N 1
ATOM 1664 C CA . THR A 1 219 ? 4.950 11.901 -21.484 1.00 54.38 219 THR A CA 1
ATOM 1665 C C . THR A 1 219 ? 6.437 11.509 -21.512 1.00 54.38 219 THR A C 1
ATOM 1667 O O . THR A 1 219 ? 7.103 11.673 -20.491 1.00 54.38 219 THR A O 1
ATOM 1670 N N . TYR A 1 220 ? 7.018 11.012 -22.616 1.00 56.28 220 TYR A N 1
ATOM 1671 C CA . TYR A 1 220 ? 8.470 10.738 -22.617 1.00 56.28 220 TYR A CA 1
ATOM 1672 C C . TYR A 1 220 ? 9.204 11.129 -23.913 1.00 56.28 220 TYR A C 1
ATOM 1674 O O . TYR A 1 220 ? 8.953 10.526 -24.959 1.00 56.28 220 TYR A O 1
ATOM 1682 N N . PRO A 1 221 ? 10.152 12.092 -23.873 1.00 50.47 221 PRO A N 1
ATOM 1683 C CA . PRO A 1 221 ? 11.114 12.263 -24.956 1.00 50.47 221 PRO A CA 1
ATOM 1684 C C . PRO A 1 221 ? 12.039 11.032 -25.026 1.00 50.47 221 PRO A C 1
ATOM 1686 O O . PRO A 1 221 ? 12.369 10.459 -23.987 1.00 50.47 221 PRO A O 1
ATOM 1689 N N . PRO A 1 222 ? 12.476 10.599 -26.221 1.00 50.38 222 PRO A N 1
ATOM 1690 C CA . PRO A 1 222 ? 13.360 9.444 -26.353 1.00 50.38 222 PRO A CA 1
ATOM 1691 C C . PRO A 1 222 ? 14.657 9.645 -25.549 1.00 50.38 222 PRO A C 1
ATOM 1693 O O . PRO A 1 222 ? 15.160 10.772 -25.477 1.00 50.38 222 PRO A O 1
ATOM 1696 N N . PRO A 1 223 ? 15.224 8.578 -24.952 1.00 53.97 223 PRO A N 1
ATOM 1697 C CA . PRO A 1 223 ? 16.477 8.683 -24.215 1.00 53.97 223 PRO A CA 1
ATOM 1698 C C . PRO A 1 223 ? 17.590 9.216 -25.133 1.00 53.97 223 PRO A C 1
ATOM 1700 O O . PRO A 1 223 ? 17.628 8.861 -26.316 1.00 53.97 223 PRO A O 1
ATOM 1703 N N . PRO A 1 224 ? 18.509 10.057 -24.620 1.00 52.09 224 PRO A N 1
ATOM 1704 C CA . PRO A 1 224 ? 19.605 10.581 -25.423 1.00 52.09 224 PRO A CA 1
ATOM 1705 C C . PRO A 1 224 ? 20.443 9.429 -25.984 1.00 52.09 224 PRO A C 1
ATOM 1707 O O . PRO A 1 224 ? 20.768 8.471 -25.276 1.00 52.09 224 PRO A O 1
ATOM 1710 N N . ALA A 1 225 ? 20.782 9.520 -27.272 1.00 59.09 225 ALA A N 1
ATOM 1711 C CA . ALA A 1 225 ? 21.608 8.530 -27.946 1.00 59.09 225 ALA A CA 1
ATOM 1712 C C . ALA A 1 225 ? 22.923 8.343 -27.175 1.00 59.09 225 ALA A C 1
ATOM 1714 O O . ALA A 1 225 ? 23.627 9.309 -26.872 1.00 59.09 225 ALA A O 1
ATOM 1715 N N . ARG A 1 226 ? 23.259 7.091 -26.843 1.00 55.31 226 ARG A N 1
ATOM 1716 C CA . ARG A 1 226 ? 24.559 6.766 -26.251 1.00 55.31 226 ARG A CA 1
ATOM 1717 C C . ARG A 1 226 ? 25.625 7.063 -27.299 1.00 55.31 226 ARG A C 1
ATOM 1719 O O . ARG A 1 226 ? 25.767 6.307 -28.259 1.00 55.31 226 ARG A O 1
ATOM 1726 N N . ASN A 1 227 ? 26.362 8.155 -27.114 1.00 56.19 227 ASN A N 1
ATOM 1727 C CA . ASN A 1 227 ? 27.535 8.458 -27.922 1.00 56.19 227 ASN A CA 1
ATOM 1728 C C . ASN A 1 227 ? 28.515 7.294 -27.786 1.00 56.19 227 ASN A C 1
ATOM 1730 O O . ASN A 1 227 ? 29.122 7.086 -26.736 1.00 56.19 227 ASN A O 1
ATOM 1734 N N . THR A 1 228 ? 28.619 6.499 -28.845 1.00 42.03 228 THR A N 1
ATOM 1735 C CA . THR A 1 228 ? 29.673 5.501 -28.965 1.00 42.03 228 THR A CA 1
ATOM 1736 C C . THR A 1 228 ? 30.947 6.282 -29.279 1.00 42.03 228 THR A C 1
ATOM 1738 O O . THR A 1 228 ? 30.921 7.078 -30.220 1.00 42.03 228 THR A O 1
ATOM 1741 N N . PRO A 1 229 ? 32.034 6.144 -28.507 1.00 51.91 229 PRO A N 1
ATOM 1742 C CA . PRO A 1 229 ? 33.277 6.815 -28.846 1.00 51.91 229 PRO A CA 1
ATOM 1743 C C . PRO A 1 229 ? 33.788 6.229 -30.165 1.00 51.91 229 PRO A C 1
ATOM 1745 O O . PRO A 1 229 ? 34.182 5.065 -30.227 1.00 51.91 229 PRO A O 1
ATOM 1748 N N . THR A 1 230 ? 33.730 7.019 -31.235 1.00 55.03 230 THR A N 1
ATOM 1749 C CA . THR A 1 230 ? 34.530 6.783 -32.439 1.00 55.03 230 THR A CA 1
ATOM 1750 C C . THR A 1 230 ? 35.997 6.843 -32.032 1.00 55.03 230 THR A C 1
ATOM 1752 O O . THR A 1 230 ? 36.420 7.832 -31.430 1.00 55.03 230 THR A O 1
ATOM 1755 N N . GLY A 1 231 ? 36.710 5.744 -32.288 1.00 54.16 231 GLY A N 1
ATOM 1756 C CA . GLY A 1 231 ? 38.154 5.630 -32.085 1.00 54.16 231 GLY A CA 1
ATOM 1757 C C . GLY A 1 231 ? 38.976 6.470 -33.049 1.00 54.16 231 GLY A C 1
ATOM 1758 O O . GLY A 1 231 ? 38.385 7.114 -33.947 1.00 54.16 231 GLY A O 1
#

Secondary structure (DSSP, 8-state):
------HHHHHHHHHHTTTSPPPPTTS---SSS------TTB-HHHHHHHHHHHHHHHHHS---SSSSHHHHHHHHHHHHHHHHHHHHHHHHGGGT-----GGGSHHHHHHHHHS-HHHHS-TT-SSHHHHHHTBTTB-HHHHH--PPP--HHHHHHHHHHHHHHHHHHHHS-HHHHTTSB-HHHHHHHHHS--SSGGGTHHHHHHHHHHHHHHT-TT--PPPPP------

Foldseek 3Di:
DPDPDFLLRLLLVLLVCQAPDDDDPPDDDLTLDDRHHAPPFFFPVLSVVVSVVSNCCSVPNDGAPDRDSVVSVLVVVLVVVVVVQVVVCVVCVVVPDHDDDVCSPPVNSVVLVPDDVCCQCVPPADRNVVLVVCVPVDDVVVSVDPDDDDPLVVVVVVLVVCLVVLLVCLVVPPCVVVVGGDSVVLNVCSVPPDPDSVSCVSSVVSVVVRVVCVVVVPPDDDDPDDPDDDD

Mean predicted aligned error: 7.74 Å

Sequence (231 aa):
LLDRSTFTQNLGRVAARIDAPPPPVDEPDFGWVFAPRMPAWATPDAVAAVRALLTDAATEGPGPLDADRARHQALASLVFEGTTVRQVNTALGDTGITWDAPFLDDRVVEAALATRIDQRLLGGRFKPLLTSAARGLVPADILGRRDKGEFSAEAFRGLARNRARILELCEDSQLARLGLIDPAAFRSAVLNPGPMSHHLQPIDTTVACESWLRTHPETYPPPPARNTPTG

pLDDT: mean 87.15, std 11.53, range [42.03, 97.69]

Nearest PDB structures (foldseek):
  7abl-assembly1_D-59  TM=1.911E-01  e=8.672E+00  Hepatitis B virus
  7abl-assembly1_D-7  TM=1.911E-01  e=8.672E+00  Hepatitis B virus
  7abl-assembly1_D-9  TM=1.911E-01  e=8.672E+00  Hepatitis B virus

Solvent-accessible surface area (backbone atoms only — not comparable to full-atom values): 13960 Å² total; per-residue (Å²): 131,94,79,82,69,52,59,44,57,40,36,41,52,35,29,75,39,27,81,43,80,77,76,62,92,86,58,82,83,84,60,58,61,87,71,67,54,59,54,94,28,48,26,72,64,37,52,50,51,53,28,47,54,35,39,48,43,37,75,72,44,83,74,67,90,36,97,49,57,70,57,21,40,52,52,53,48,50,54,52,50,55,50,49,46,51,54,51,32,62,75,28,59,90,71,83,55,76,73,83,60,77,76,71,36,66,68,51,42,52,57,57,66,73,46,57,64,66,57,49,61,37,84,98,46,83,53,42,45,58,50,59,73,42,60,87,77,52,65,69,66,73,69,65,56,85,75,74,91,81,68,49,67,58,56,55,50,50,48,64,76,42,42,68,65,57,48,51,48,40,76,70,33,63,46,40,75,72,50,37,33,40,41,67,54,43,43,50,43,71,78,57,60,58,97,51,62,76,55,46,50,57,55,53,50,52,52,49,53,44,52,52,48,69,77,49,80,85,81,72,81,78,78,80,79,81,81,70,83,80,128

Radius of gyration: 21.75 Å; Cα contacts (8 Å, |Δi|>4): 156; chains: 1; bounding box: 64×36×58 Å